Protein 4BIG (pdb70)

Organism: Staphylococcus aureus (strain NCTC 8325 / PS 47) (NCBI:txid93061)

Solvent-accessible surface area: 12162 Å² total

Foldseek 3Di:
DCVCVVPQQFQPQQCLCVLVDQADDDPVADPLFSFWKKKKKKWFFDPPAWIKMWIIKIQGSNVSWIKDWTWIATGQDPDDDPVSPGIDTFIWIDRSATHGPDDDDDPVVVVCRRPDDGLNNQDHDPDWDDDVWIKDKAFDACPHRSNVVCVVVDPHPARAGFMWMDTPCFKIKTWRDDDDSGTDMMIIGIDTDHD

Nearest PDB structures (foldseek):
  4big-assembly1_A  TM=1.005E+00  e=2.990E-37  Staphylococcus aureus subsp. aureus NCTC 8325
  4egd-assembly2_B  TM=9.026E-01  e=2.348E-22  Staphylococcus aureus subsp. aureus NCTC 8325
  4egd-assembly1_A  TM=9.079E-01  e=6.022E-22  Staphylococcus aureus subsp. aureus NCTC 8325
  4bih-assembly1_A  TM=9.312E-01  e=6.894E-21  Staphylococcus aureus subsp. aureus NCTC 8325
  4eg9-assembly1_A  TM=8.953E-01  e=6.523E-21  Staphylococcus aureus subsp. aureus NCTC 8325

Radius of gyration: 17.57 Å; Cα contacts (8 Å, |Δi|>4): 394; chains: 1; bounding box: 32×46×43 Å

Structure (mmCIF, N/CA/C/O backbone):
data_4BIG
#
_entry.id   4BIG
#
_cell.length_a   69.150
_cell.length_b   73.420
_cell.length_c   46.670
_cell.angle_alpha   90.00
_cell.angle_beta   90.00
_cell.angle_gamma   90.00
#
_symmetry.space_group_name_H-M   'P 21 21 2'
#
loop_
_entity.id
_entity.type
_entity.pdbx_description
1 polymer 'UNCHARACTERIZED LIPOPROTEIN SAOUHSC_00053'
2 water water
#
loop_
_atom_site.group_PDB
_atom_site.id
_atom_site.type_symbol
_atom_site.label_atom_id
_atom_site.label_alt_id
_atom_site.label_comp_id
_atom_site.label_asym_id
_atom_site.label_entity_id
_atom_site.label_seq_id
_atom_site.pdbx_PDB_ins_code
_atom_site.Cartn_x
_atom_site.Cartn_y
_atom_site.Cartn_z
_atom_site.occupancy
_atom_site.B_iso_or_equiv
_atom_site.auth_seq_id
_atom_site.auth_comp_id
_atom_site.auth_asym_id
_atom_site.auth_atom_id
_atom_site.pdbx_PDB_model_num
ATOM 1 N N . LYS A 1 25 ? 8.796 12.003 19.818 1.00 60.75 34 LYS A N 1
ATOM 2 C CA . LYS A 1 25 ? 10.205 12.275 19.531 1.00 55.36 34 LYS A CA 1
ATOM 3 C C . LYS A 1 25 ? 10.698 11.435 18.376 1.00 68.32 34 LYS A C 1
ATOM 4 O O . LYS A 1 25 ? 10.790 11.915 17.251 1.00 71.31 34 LYS A O 1
ATOM 10 N N . LYS A 1 26 ? 11.001 10.165 18.643 1.00 72.84 35 LYS A N 1
ATOM 11 C CA . LYS A 1 26 ? 11.580 9.301 17.609 1.00 68.79 35 LYS A CA 1
ATOM 12 C C . LYS A 1 26 ? 10.626 9.062 16.430 1.00 60.50 35 LYS A C 1
ATOM 13 O O . LYS A 1 26 ? 10.960 8.369 15.464 1.00 60.55 35 LYS A O 1
ATOM 19 N N . SER A 1 27 ? 9.442 9.660 16.511 1.00 55.79 36 SER A N 1
ATOM 20 C CA . SER A 1 27 ? 8.593 9.844 15.342 1.00 57.25 36 SER A CA 1
ATOM 21 C C . SER A 1 27 ? 9.231 10.878 14.390 1.00 64.93 36 SER A C 1
ATOM 22 O O . SER A 1 27 ? 8.925 10.923 13.190 1.00 63.69 36 SER A O 1
ATOM 25 N N . PHE A 1 28 ? 10.120 11.706 14.938 1.00 64.11 37 PHE A N 1
ATOM 26 C CA . PHE A 1 28 ? 10.893 12.658 14.141 1.00 55.72 37 PHE A CA 1
ATOM 27 C C . PHE A 1 28 ? 12.186 12.045 13.613 1.00 59.70 37 PHE A C 1
ATOM 28 O O . PHE A 1 28 ? 12.639 12.382 12.518 1.00 58.79 37 PHE A O 1
ATOM 36 N N . GLU A 1 29 ? 12.775 11.150 14.402 1.00 64.91 38 GLU A N 1
ATOM 37 C CA . GLU A 1 29 ? 14.044 10.514 14.056 1.00 71.06 38 GLU A CA 1
ATOM 38 C C . GLU A 1 29 ? 13.969 9.756 12.722 1.00 70.39 38 GLU A C 1
ATOM 39 O O . GLU A 1 29 ? 14.972 9.616 12.026 1.00 67.54 38 GLU A O 1
ATOM 45 N N . LYS A 1 30 ? 12.778 9.286 12.359 1.00 71.61 39 LYS A N 1
ATOM 46 C CA . LYS A 1 30 ? 12.592 8.554 11.103 1.00 74.59 39 LYS A CA 1
ATOM 47 C C . LYS A 1 30 ? 12.936 9.420 9.888 1.00 75.49 39 LYS A C 1
ATOM 48 O O . LYS A 1 30 ? 13.258 8.906 8.816 1.00 78.28 39 LYS A O 1
ATOM 54 N N . THR A 1 31 ? 12.887 10.736 10.083 1.00 74.51 40 THR A N 1
ATOM 55 C CA . THR A 1 31 ? 13.180 11.715 9.043 1.00 68.51 40 THR A CA 1
ATOM 56 C C . THR A 1 31 ? 14.524 12.396 9.284 1.00 62.21 40 THR A C 1
ATOM 57 O O . THR A 1 31 ? 15.384 12.450 8.398 1.00 64.04 40 THR A O 1
ATOM 61 N N . LEU A 1 32 ? 14.684 12.915 10.497 1.00 51.71 41 LEU A N 1
ATOM 62 C CA . LEU A 1 32 ? 15.851 13.704 10.883 1.00 47.32 41 LEU A CA 1
ATOM 63 C C . LEU A 1 32 ? 17.154 12.900 10.894 1.00 48.73 41 LEU A C 1
ATOM 64 O O . LEU A 1 32 ? 18.241 13.475 10.839 1.00 49.38 41 LEU A O 1
ATOM 69 N N . SER A 1 33 ? 17.050 11.574 10.964 1.00 52.25 42 SER A N 1
ATOM 70 C CA . SER A 1 33 ? 18.238 10.718 10.940 1.00 55.97 42 SER A CA 1
ATOM 71 C C . SER A 1 33 ? 18.904 10.761 9.565 1.00 52.39 42 SER A C 1
ATOM 72 O O . SER A 1 33 ? 20.107 10.519 9.439 1.00 52.95 42 SER A O 1
ATOM 83 N N . TYR A 1 35 ? 19.358 13.479 7.852 1.00 47.66 44 TYR A N 1
ATOM 84 C CA . TYR A 1 35 ? 20.130 14.709 7.672 1.00 43.99 44 TYR A CA 1
ATOM 85 C C . TYR A 1 35 ? 21.595 14.475 8.069 1.00 47.21 44 TYR A C 1
ATOM 86 O O . TYR A 1 35 ? 21.865 13.781 9.049 1.00 51.99 44 TYR A O 1
ATOM 95 N N . PRO A 1 36 ? 22.544 15.059 7.318 1.00 44.97 45 PRO A N 1
ATOM 96 C CA . PRO A 1 36 ? 22.309 15.926 6.147 1.00 41.86 45 PRO A CA 1
ATOM 97 C C . PRO A 1 36 ? 22.133 15.180 4.834 1.00 41.41 45 PRO A C 1
ATOM 98 O O . PRO A 1 36 ? 22.769 14.151 4.615 1.00 43.69 45 PRO A O 1
ATOM 102 N N . ILE A 1 37 ? 21.276 15.711 3.968 1.00 39.65 46 ILE A N 1
ATOM 103 C CA . ILE A 1 37 ? 21.143 15.221 2.604 1.00 35.42 46 ILE A CA 1
ATOM 104 C C . ILE A 1 37 ? 21.751 16.265 1.673 1.00 39.28 46 ILE A C 1
ATOM 105 O O . ILE A 1 37 ? 21.030 17.126 1.151 1.00 40.93 46 ILE A O 1
ATOM 110 N N . LYS A 1 38 ? 23.071 16.194 1.468 1.00 37.61 47 LYS A N 1
ATOM 111 C CA . LYS A 1 38 ? 23.782 17.246 0.732 1.00 40.50 47 LYS A CA 1
ATOM 112 C C . LYS A 1 38 ? 23.275 17.373 -0.694 1.00 37.41 47 LYS A C 1
ATOM 113 O O . LYS A 1 38 ? 23.143 18.479 -1.236 1.00 34.40 47 LYS A O 1
ATOM 119 N N . ASN A 1 39 ? 22.997 16.233 -1.307 1.00 38.58 48 ASN A N 1
ATOM 120 C CA . ASN A 1 39 ? 22.443 16.226 -2.645 1.00 39.05 48 ASN A CA 1
ATOM 121 C C . ASN A 1 39 ? 20.957 15.901 -2.545 1.00 38.01 48 ASN A C 1
ATOM 122 O O . ASN A 1 39 ? 20.585 14.737 -2.326 1.00 37.82 48 ASN A O 1
ATOM 127 N N . LEU A 1 40 ? 20.112 16.927 -2.686 1.00 34.18 49 LEU A N 1
ATOM 128 C CA . LEU A 1 40 ? 18.671 16.757 -2.492 1.00 35.11 49 LEU A CA 1
ATOM 129 C C . LEU A 1 40 ? 18.097 15.776 -3.514 1.00 40.39 49 LEU A C 1
ATOM 130 O O . LEU A 1 40 ? 17.105 15.092 -3.238 1.00 41.66 49 LEU A O 1
ATOM 135 N N . GLU A 1 41 ? 18.755 15.674 -4.672 1.00 37.40 50 GLU A N 1
ATOM 136 C CA . GLU A 1 41 ? 18.384 14.680 -5.696 1.00 38.39 50 GLU A CA 1
ATOM 137 C C . GLU A 1 41 ? 18.328 13.237 -5.194 1.00 37.96 50 GLU A C 1
ATOM 138 O O . GLU A 1 41 ? 17.657 12.402 -5.795 1.00 42.54 50 GLU A O 1
ATOM 144 N N . ASP A 1 42 ? 18.995 12.948 -4.078 1.00 38.45 51 ASP A N 1
ATOM 145 C CA . ASP A 1 42 ? 18.840 11.643 -3.439 1.00 40.63 51 ASP A CA 1
ATOM 146 C C . ASP A 1 42 ? 17.387 11.378 -3.019 1.00 44.37 51 ASP A C 1
ATOM 147 O O . ASP A 1 42 ? 17.005 10.236 -2.781 1.00 45.48 51 ASP A O 1
ATOM 152 N N . LEU A 1 43 ? 16.573 12.427 -2.917 1.00 42.74 52 LEU A N 1
ATOM 153 C CA . LEU A 1 43 ? 15.185 12.240 -2.483 1.00 41.64 52 LEU A CA 1
ATOM 154 C C . LEU A 1 43 ? 14.338 11.590 -3.570 1.00 38.04 52 LEU A C 1
ATOM 155 O O . LEU A 1 43 ? 13.283 11.030 -3.293 1.00 41.49 52 LEU A O 1
ATOM 160 N N . TYR A 1 44 ? 14.814 11.657 -4.808 1.00 38.13 53 TYR A N 1
ATOM 161 C CA . TYR A 1 44 ? 14.203 10.910 -5.900 1.00 38.13 53 TYR A CA 1
ATOM 162 C C . TYR A 1 44 ? 14.098 9.435 -5.544 1.00 40.65 53 TYR A C 1
ATOM 163 O O . TYR A 1 44 ? 13.121 8.773 -5.885 1.00 45.04 53 TYR A O 1
ATOM 172 N N . ASP A 1 45 ? 15.106 8.928 -4.846 1.00 43.96 54 ASP A N 1
ATOM 173 C CA . ASP A 1 45 ? 15.190 7.502 -4.570 1.00 50.02 54 ASP A CA 1
ATOM 174 C C . ASP A 1 45 ? 14.889 7.173 -3.116 1.00 50.84 54 ASP A C 1
ATOM 175 O O . ASP A 1 45 ? 14.996 6.018 -2.689 1.00 55.64 54 ASP A O 1
ATOM 180 N N . LYS A 1 46 ? 14.495 8.185 -2.354 1.00 48.27 55 LYS A N 1
ATOM 181 C CA . LYS A 1 46 ? 14.100 7.958 -0.964 1.00 51.17 55 LYS A CA 1
ATOM 182 C C . LYS A 1 46 ? 12.594 7.758 -0.868 1.00 53.79 55 LYS A C 1
ATOM 183 O O . LYS A 1 46 ? 11.791 8.616 -1.284 1.00 46.85 55 LYS A O 1
ATOM 189 N N . GLU A 1 47 ? 12.216 6.609 -0.330 1.00 60.33 56 GLU A N 1
ATOM 190 C CA . GLU A 1 47 ? 10.819 6.294 -0.133 1.00 61.98 56 GLU A CA 1
ATOM 191 C C . GLU A 1 47 ? 10.343 6.910 1.171 1.00 57.64 56 GLU A C 1
ATOM 192 O O . GLU A 1 47 ? 11.066 6.898 2.171 1.00 61.64 56 GLU A O 1
ATOM 198 N N . GLY A 1 48 ? 9.125 7.443 1.157 1.00 52.54 57 GLY A N 1
ATOM 199 C CA . GLY A 1 48 ? 8.498 7.958 2.364 1.00 57.30 57 GLY A CA 1
ATOM 200 C C . GLY A 1 48 ? 7.211 7.208 2.668 1.00 63.34 57 GLY A C 1
ATOM 201 O O . GLY A 1 48 ? 6.849 6.272 1.945 1.00 65.68 57 GLY A O 1
ATOM 202 N N . TYR A 1 49 ? 6.522 7.619 3.731 1.00 65.21 58 TYR A N 1
ATOM 203 C CA . TYR A 1 49 ? 5.262 6.996 4.129 1.00 66.04 58 TYR A CA 1
ATOM 204 C C . TYR A 1 49 ? 4.178 7.261 3.094 1.00 60.83 58 TYR A C 1
ATOM 205 O O . TYR A 1 49 ? 3.807 8.409 2.840 1.00 59.35 58 TYR A O 1
ATOM 214 N N . ARG A 1 50 ? 3.685 6.189 2.490 1.00 62.75 59 ARG A N 1
ATOM 215 C CA . ARG A 1 50 ? 2.585 6.274 1.541 1.00 68.56 59 ARG A CA 1
ATOM 216 C C . ARG A 1 50 ? 1.344 5.646 2.170 1.00 79.80 59 ARG A C 1
ATOM 217 O O . ARG A 1 50 ? 1.434 4.640 2.885 1.00 80.42 59 ARG A O 1
ATOM 225 N N . ASP A 1 51 ? 0.192 6.259 1.918 1.00 85.98 60 ASP A N 1
ATOM 226 C CA . ASP A 1 51 ? -1.076 5.805 2.479 1.00 90.29 60 ASP A CA 1
ATOM 227 C C . ASP A 1 51 ? -2.115 5.713 1.370 1.00 87.30 60 ASP A C 1
ATOM 228 O O . ASP A 1 51 ? -1.818 6.014 0.213 1.00 84.77 60 ASP A O 1
ATOM 233 N N . ASP A 1 52 ? -3.334 5.317 1.721 1.00 88.00 61 ASP A N 1
ATOM 234 C CA . ASP A 1 52 ? -4.361 5.024 0.721 1.00 89.00 61 ASP A CA 1
ATOM 235 C C . ASP A 1 52 ? -4.820 6.252 -0.071 1.00 87.00 61 ASP A C 1
ATOM 236 O O . ASP A 1 52 ? -5.524 6.122 -1.075 1.00 88.61 61 ASP A O 1
ATOM 241 N N . GLN A 1 53 ? -4.412 7.437 0.380 1.00 84.27 62 GLN A N 1
ATOM 242 C CA . GLN A 1 53 ? -4.603 8.662 -0.399 1.00 83.41 62 GLN A CA 1
ATOM 243 C C . GLN A 1 53 ? -3.591 8.749 -1.550 1.00 74.00 62 GLN A C 1
ATOM 244 O O . GLN A 1 53 ? -3.830 9.442 -2.544 1.00 72.62 62 GLN A O 1
ATOM 250 N N . PHE A 1 54 ? -2.469 8.041 -1.419 1.00 65.97 63 PHE A N 1
ATOM 251 C CA . PHE A 1 54 ? -1.550 7.882 -2.545 1.00 58.21 63 PHE A CA 1
ATOM 252 C C . PHE A 1 54 ? -2.101 6.817 -3.485 1.00 58.14 63 PHE A C 1
ATOM 253 O O . PH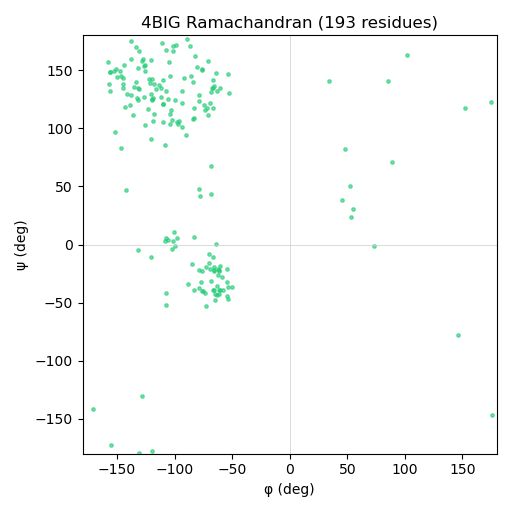E A 1 54 ? -2.435 5.711 -3.050 1.00 59.15 63 PHE A O 1
ATOM 261 N N . ASP A 1 55 ? -2.188 7.157 -4.768 1.00 54.28 64 ASP A N 1
ATOM 262 C CA . ASP A 1 55 ? -2.453 6.185 -5.821 1.00 57.18 64 ASP A CA 1
ATOM 263 C C . ASP A 1 55 ? -1.296 5.179 -5.909 1.00 57.26 64 ASP A C 1
ATOM 264 O O . ASP A 1 55 ? -0.136 5.536 -5.662 1.00 53.34 64 ASP A O 1
ATOM 269 N N . LYS A 1 56 ? -1.611 3.935 -6.273 1.00 53.50 65 LYS A N 1
ATOM 270 C CA . LYS A 1 56 ? -0.610 2.874 -6.321 1.00 51.09 65 LYS A CA 1
ATOM 271 C C . LYS A 1 56 ? 0.525 3.131 -7.320 1.00 48.21 65 LYS A C 1
ATOM 272 O O . LYS A 1 56 ? 1.620 2.582 -7.178 1.00 45.75 65 LYS A O 1
ATOM 278 N N . ASN A 1 57 ? 0.275 3.976 -8.315 1.00 43.70 66 ASN A N 1
ATOM 279 C CA . ASN A 1 57 ? 1.328 4.337 -9.261 1.00 43.21 66 ASN A CA 1
ATOM 280 C C . ASN A 1 57 ? 2.036 5.663 -8.966 1.00 45.71 66 ASN A C 1
ATOM 281 O O . ASN A 1 57 ? 2.879 6.101 -9.747 1.00 51.34 66 ASN A O 1
ATOM 286 N N . ASP A 1 58 ? 1.709 6.293 -7.842 1.00 43.49 67 ASP A N 1
ATOM 287 C CA . ASP A 1 58 ? 2.354 7.552 -7.481 1.00 42.19 67 ASP A CA 1
ATOM 288 C C . ASP A 1 58 ? 3.390 7.321 -6.384 1.00 43.22 67 ASP A C 1
ATOM 289 O O . ASP A 1 58 ? 3.039 6.981 -5.239 1.00 45.49 67 ASP A O 1
ATOM 294 N N . LYS A 1 59 ? 4.667 7.493 -6.739 1.00 37.32 68 LYS A N 1
ATOM 295 C CA . LYS A 1 59 ? 5.770 7.334 -5.776 1.00 39.32 68 LYS A CA 1
ATOM 296 C C . LYS A 1 59 ? 5.814 8.457 -4.733 1.00 37.99 68 LYS A C 1
ATOM 297 O O . LYS A 1 59 ? 6.489 8.344 -3.700 1.00 41.57 68 LYS A O 1
ATOM 303 N N . GLY A 1 60 ? 5.100 9.543 -5.018 1.00 37.61 69 GLY A N 1
ATOM 304 C CA . GLY A 1 60 ? 5.038 10.682 -4.117 1.00 42.09 69 GLY A CA 1
ATOM 305 C C . GLY A 1 60 ? 5.913 11.850 -4.543 1.00 38.56 69 GLY A C 1
ATOM 306 O O . GLY A 1 60 ? 6.823 11.698 -5.365 1.00 34.96 69 GLY A O 1
ATOM 307 N N . THR A 1 61 ? 5.626 13.016 -3.969 1.00 38.35 70 THR A N 1
ATOM 308 C CA . THR A 1 61 ? 6.431 14.218 -4.135 1.00 38.32 70 THR A CA 1
ATOM 309 C C . THR A 1 61 ? 6.966 14.677 -2.770 1.00 38.54 70 THR A C 1
ATOM 310 O O . THR A 1 61 ? 6.177 14.887 -1.843 1.00 37.71 70 THR A O 1
ATOM 314 N N . TRP A 1 62 ? 8.287 14.824 -2.628 1.00 35.69 71 TRP A N 1
ATOM 315 C CA . TRP A 1 62 ? 8.827 15.449 -1.418 1.00 36.05 71 TRP A CA 1
ATOM 316 C C . TRP A 1 62 ? 8.679 16.968 -1.541 1.00 37.32 71 TRP A C 1
ATOM 317 O O . TRP A 1 62 ? 9.151 17.582 -2.531 1.00 30.80 71 TRP A O 1
ATOM 328 N N . ILE A 1 63 ? 8.002 17.551 -0.549 1.00 31.93 72 ILE A N 1
ATOM 329 C CA . ILE A 1 63 ? 7.830 18.998 -0.426 1.00 32.12 72 ILE A CA 1
ATOM 330 C C . ILE A 1 63 ? 8.809 19.420 0.659 1.00 33.63 72 ILE A C 1
ATOM 331 O O . ILE A 1 63 ? 8.682 19.018 1.828 1.00 36.77 72 ILE A O 1
ATOM 336 N N . VAL A 1 64 ? 9.789 20.224 0.273 1.00 28.93 73 VAL A N 1
ATOM 337 C CA . VAL A 1 64 ? 10.822 20.670 1.203 1.00 26.78 73 VAL A CA 1
ATOM 338 C C . VAL A 1 64 ? 10.771 22.186 1.267 1.00 27.58 73 VAL A C 1
ATOM 339 O O . VAL A 1 64 ? 10.736 22.859 0.236 1.00 28.45 73 VAL A O 1
ATOM 343 N N . ASN A 1 65 ? 10.715 22.716 2.484 1.00 28.15 74 ASN A N 1
ATOM 344 C CA . ASN A 1 65 ? 10.572 24.153 2.684 1.00 30.47 74 ASN A CA 1
ATOM 345 C C . ASN A 1 65 ? 11.461 24.627 3.826 1.00 31.50 74 ASN A C 1
ATOM 346 O O . ASN A 1 65 ? 11.307 24.155 4.938 1.00 31.38 74 ASN A O 1
ATOM 351 N N . SER A 1 66 ? 12.390 25.549 3.550 1.00 26.04 75 SER A N 1
ATOM 352 C CA . SER A 1 66 ? 13.170 26.184 4.621 1.00 28.15 75 SER A CA 1
ATOM 353 C C . SER A 1 66 ? 12.976 27.703 4.563 1.00 28.59 75 SER A C 1
ATOM 354 O O . SER A 1 66 ? 12.878 28.292 3.478 1.00 27.41 75 SER A O 1
ATOM 357 N N . GLN A 1 67 ? 12.912 28.336 5.729 1.00 29.15 76 GLN A N 1
ATOM 358 C CA . GLN A 1 67 ? 12.507 29.733 5.792 1.00 26.76 76 GLN A CA 1
ATOM 359 C C . GLN A 1 67 ? 13.044 30.437 7.029 1.00 31.53 76 GLN A C 1
ATOM 360 O O . GLN A 1 67 ? 12.876 29.962 8.171 1.00 27.47 76 GLN A O 1
ATOM 374 N N . ALA A 1 69 ? 12.819 34.006 9.156 1.00 31.89 78 ALA A N 1
ATOM 375 C CA . ALA A 1 69 ? 11.976 35.168 9.410 1.00 32.65 78 ALA A CA 1
ATOM 376 C C . ALA A 1 69 ? 12.650 36.004 10.482 1.00 34.43 78 ALA A C 1
ATOM 377 O O . ALA A 1 69 ? 12.896 35.515 11.593 1.00 34.89 78 ALA A O 1
ATOM 379 N N . ILE A 1 70 ? 12.932 37.265 10.164 1.00 33.64 79 ILE A N 1
ATOM 380 C CA . ILE A 1 70 ? 13.697 38.125 11.062 1.00 34.74 79 ILE A CA 1
ATOM 381 C C . ILE A 1 70 ? 13.028 39.483 11.246 1.00 40.24 79 ILE A C 1
ATOM 382 O O . ILE A 1 70 ? 12.761 40.197 10.269 1.00 44.95 79 ILE A O 1
ATOM 387 N N . GLN A 1 71 ? 12.762 39.846 12.493 1.00 42.18 80 GLN A N 1
ATOM 388 C CA . GLN A 1 71 ? 12.168 41.144 12.771 1.00 50.83 80 GLN A CA 1
ATOM 389 C C . GLN A 1 71 ? 13.082 42.005 13.634 1.00 55.44 80 GLN A C 1
ATOM 390 O O . GLN A 1 71 ? 13.244 41.750 14.834 1.00 58.15 80 GLN A O 1
ATOM 396 N N . ASN A 1 72 ? 13.692 43.015 13.013 1.00 53.94 81 ASN A N 1
ATOM 397 C CA . ASN A 1 72 ? 14.522 43.971 13.745 1.00 57.42 81 ASN A CA 1
ATOM 398 C C . ASN A 1 72 ? 13.618 44.953 14.500 1.00 58.65 81 ASN A C 1
ATOM 399 O O . ASN A 1 72 ? 12.491 45.204 14.066 1.00 58.39 81 ASN A O 1
ATOM 404 N N . LYS A 1 73 ? 14.082 45.476 15.636 1.00 61.72 82 LYS A N 1
ATOM 405 C CA . LYS A 1 73 ? 13.236 46.334 16.480 1.00 63.08 82 LYS A CA 1
ATOM 406 C C . LYS A 1 73 ? 12.629 47.488 15.694 1.00 62.70 82 LYS A C 1
ATOM 407 O O . LYS A 1 73 ? 13.326 48.175 14.943 1.00 63.26 82 LYS A O 1
ATOM 413 N N . GLY A 1 74 ? 11.319 47.670 15.831 1.00 64.13 83 GLY A N 1
ATOM 414 C CA . GLY A 1 74 ? 10.628 48.745 15.135 1.00 65.13 83 GLY A CA 1
ATOM 415 C C . GLY A 1 74 ? 10.460 48.527 13.637 1.00 68.14 83 GLY A C 1
ATOM 416 O O . GLY A 1 74 ? 9.877 49.371 12.947 1.00 72.37 83 GLY A O 1
ATOM 417 N N . GLU A 1 75 ? 10.971 47.404 13.132 1.00 63.07 84 GLU A N 1
ATOM 418 C CA . GLU A 1 75 ? 10.868 47.081 11.713 1.00 61.77 84 GLU A CA 1
ATOM 419 C C . GLU A 1 75 ? 9.865 45.952 11.464 1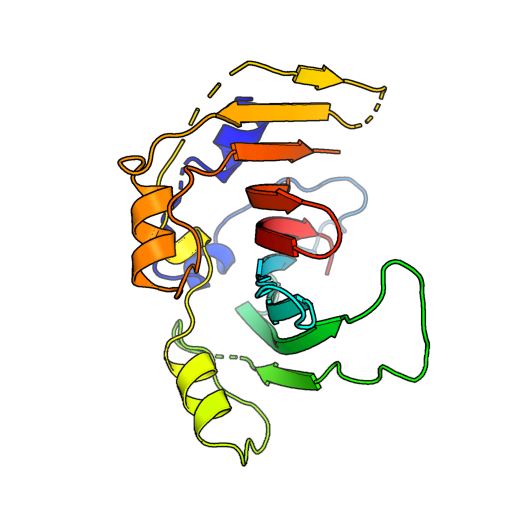.00 56.33 84 GLU A C 1
ATOM 420 O O . GLU A 1 75 ? 9.437 45.269 12.400 1.00 58.96 84 GLU A O 1
ATOM 426 N N . ALA A 1 76 ? 9.507 45.757 10.197 1.00 49.29 85 ALA A N 1
ATOM 427 C CA . ALA A 1 76 ? 8.641 44.654 9.794 1.00 46.16 85 ALA A CA 1
ATOM 428 C C . ALA A 1 76 ? 9.342 43.292 9.894 1.00 44.59 85 ALA A C 1
ATOM 429 O O . ALA A 1 76 ? 10.579 43.202 9.871 1.00 41.56 85 ALA A O 1
ATOM 431 N N . LEU A 1 77 ? 8.537 42.236 9.994 1.00 43.70 86 LEU A N 1
ATOM 432 C CA . LEU A 1 77 ? 9.038 40.871 9.942 1.00 36.03 86 LEU A CA 1
ATOM 433 C C . LEU A 1 77 ? 9.467 40.550 8.518 1.00 40.71 86 LEU A C 1
ATOM 434 O O . LEU A 1 77 ? 8.641 40.562 7.594 1.00 42.68 86 LEU A O 1
ATOM 439 N N . LYS A 1 78 ? 10.754 40.259 8.332 1.00 41.28 87 LYS A N 1
ATOM 440 C CA . LYS A 1 78 ? 11.264 39.959 6.990 1.00 39.65 87 LYS A CA 1
ATOM 441 C C . LYS A 1 78 ? 11.540 38.477 6.813 1.00 40.65 87 LYS A C 1
ATOM 442 O O . LYS A 1 78 ? 12.289 37.864 7.576 1.00 43.42 87 LYS A O 1
ATOM 448 N N . ILE A 1 79 ? 10.932 37.928 5.772 1.00 36.26 88 ILE A N 1
ATOM 449 C CA . ILE A 1 79 ? 10.928 36.507 5.509 1.00 36.93 88 ILE A CA 1
ATOM 450 C C . ILE A 1 79 ? 11.616 36.203 4.166 1.00 38.63 88 ILE A C 1
ATOM 451 O O . ILE A 1 79 ? 11.445 36.928 3.177 1.00 35.30 88 ILE A O 1
ATOM 456 N N . LYS A 1 80 ? 12.422 35.147 4.168 1.00 35.87 89 LYS A N 1
ATOM 457 C CA . LYS A 1 80 ? 13.127 34.663 2.990 1.00 32.49 89 LYS A CA 1
ATOM 458 C C . LYS A 1 80 ? 13.169 33.157 3.103 1.00 32.91 89 LYS A C 1
ATOM 459 O O . LYS A 1 80 ? 13.442 32.616 4.169 1.00 30.79 89 LYS A O 1
ATOM 465 N N . GLY A 1 81 ? 12.874 32.469 2.014 1.00 28.61 90 GLY A N 1
ATOM 466 C CA . GLY A 1 81 ? 12.861 31.027 2.046 1.00 24.11 90 GLY A CA 1
ATOM 467 C C . GLY A 1 81 ? 12.727 30.468 0.650 1.00 26.05 90 GLY A C 1
ATOM 468 O O . GLY A 1 81 ? 12.684 31.214 -0.338 1.00 28.78 90 GLY A O 1
ATOM 477 N N . LEU A 1 83 ? 10.632 27.069 -1.430 1.00 25.38 92 LEU A N 1
ATOM 478 C CA . LEU A 1 83 ? 9.787 25.882 -1.403 1.00 21.39 92 LEU A CA 1
ATOM 479 C C . LEU A 1 83 ? 10.117 25.068 -2.639 1.00 25.17 92 LEU A C 1
ATOM 480 O O . LEU A 1 83 ? 10.197 25.620 -3.741 1.00 32.09 92 LEU A O 1
ATOM 485 N N . LEU A 1 84 ? 10.341 23.765 -2.464 1.00 28.74 93 LEU A N 1
ATOM 486 C CA . LEU A 1 84 ? 10.678 22.893 -3.592 1.00 27.25 93 LEU A CA 1
ATOM 487 C C . LEU A 1 84 ? 9.817 21.632 -3.577 1.00 30.62 93 LEU A C 1
ATOM 488 O O . LEU A 1 84 ? 9.635 21.001 -2.523 1.00 31.34 93 LEU A O 1
ATOM 493 N N . LYS A 1 85 ? 9.297 21.268 -4.747 1.00 30.04 94 LYS A N 1
ATOM 494 C CA . LYS A 1 85 ? 8.498 20.042 -4.890 1.00 30.55 94 LYS A CA 1
ATOM 495 C C . LYS A 1 85 ? 9.254 19.004 -5.693 1.00 31.70 94 LYS A C 1
ATOM 496 O O . LYS A 1 85 ? 9.387 19.118 -6.922 1.00 37.19 94 LYS A O 1
ATOM 502 N N . ILE A 1 86 ? 9.766 17.997 -4.991 1.00 30.27 95 ILE A N 1
ATOM 503 C CA . ILE A 1 86 ? 10.599 16.973 -5.621 1.00 30.62 95 ILE A CA 1
ATOM 504 C C . ILE A 1 86 ? 9.723 15.787 -6.027 1.00 38.28 95 ILE A C 1
ATOM 505 O O . ILE A 1 86 ? 9.326 14.964 -5.191 1.00 34.73 95 ILE A O 1
ATOM 510 N N . ASP A 1 87 ? 9.403 15.736 -7.320 1.00 36.95 96 ASP A N 1
ATOM 511 C CA . ASP A 1 87 ? 8.469 14.751 -7.852 1.00 37.05 96 ASP A CA 1
ATOM 512 C C . ASP A 1 87 ? 9.207 13.448 -8.127 1.00 36.47 96 ASP A C 1
ATOM 513 O O . ASP A 1 87 ? 9.976 13.377 -9.090 1.00 30.88 96 ASP A O 1
ATOM 518 N N . ARG A 1 88 ? 8.963 12.413 -7.317 1.00 35.34 97 ARG A N 1
ATOM 519 C CA . ARG A 1 88 ? 9.644 11.118 -7.513 1.00 31.21 97 ARG A CA 1
ATOM 520 C C . ARG A 1 88 ? 9.275 10.413 -8.812 1.00 38.75 97 ARG A C 1
ATOM 521 O O . ARG A 1 88 ? 10.031 9.566 -9.299 1.00 42.23 97 ARG A O 1
ATOM 529 N N . ASN A 1 89 ? 8.119 10.753 -9.376 1.00 38.88 98 ASN A N 1
ATOM 530 C CA . ASN A 1 89 ? 7.656 10.071 -10.589 1.00 44.69 98 ASN A CA 1
ATOM 531 C C . ASN A 1 89 ? 8.395 10.544 -11.832 1.00 45.76 98 ASN A C 1
ATOM 532 O O . ASN A 1 89 ? 8.742 9.739 -12.684 1.00 43.21 98 ASN A O 1
ATOM 537 N N . THR A 1 90 ? 8.642 11.853 -11.912 1.00 45.54 99 THR A N 1
ATOM 538 C CA . THR A 1 90 ? 9.283 12.475 -13.077 1.00 42.76 99 THR A CA 1
ATOM 539 C C . THR A 1 90 ? 10.769 12.745 -12.891 1.00 40.66 99 THR A C 1
ATOM 540 O O . THR A 1 90 ? 11.413 13.259 -13.800 1.00 43.62 99 THR A O 1
ATOM 544 N N . ARG A 1 91 ? 11.305 12.419 -11.717 1.00 42.45 100 ARG A N 1
ATOM 545 C CA . ARG A 1 91 ? 12.691 12.768 -11.371 1.00 42.85 100 ARG A CA 1
ATOM 546 C C . ARG A 1 91 ? 13.033 14.230 -11.734 1.00 42.90 100 ARG A C 1
ATOM 547 O O . ARG A 1 91 ? 14.139 14.530 -12.209 1.00 43.49 100 ARG A O 1
ATOM 555 N N . SER A 1 92 ? 12.058 15.121 -11.519 1.00 38.60 101 SER A N 1
ATOM 556 C CA . SER A 1 92 ? 12.260 16.562 -11.656 1.00 40.47 101 SER A CA 1
ATOM 557 C C . SER A 1 92 ? 11.766 17.290 -10.393 1.00 41.25 101 SER A C 1
ATOM 558 O O . SER A 1 92 ? 10.936 16.751 -9.637 1.00 37.38 101 SER A O 1
ATOM 561 N N . ALA A 1 93 ? 12.278 18.503 -10.166 1.00 36.52 102 ALA A N 1
ATOM 562 C CA . ALA A 1 93 ? 11.865 19.313 -9.015 1.00 32.56 102 ALA A CA 1
ATOM 563 C C . ALA A 1 93 ? 11.668 20.784 -9.375 1.00 33.40 102 ALA A C 1
ATOM 564 O O . ALA A 1 93 ? 12.559 21.414 -9.965 1.00 29.25 102 ALA A O 1
ATOM 566 N N . LYS A 1 94 ? 10.507 21.323 -9.004 1.00 31.90 103 LYS A N 1
ATOM 567 C CA . LYS A 1 94 ? 10.186 22.723 -9.248 1.00 39.57 103 LYS A CA 1
ATOM 568 C C . LYS A 1 94 ? 9.754 23.329 -7.935 1.00 31.24 103 LYS A C 1
ATOM 569 O O . LYS A 1 94 ? 9.284 22.625 -7.037 1.00 26.21 103 LYS A O 1
ATOM 575 N N . GLY A 1 95 ? 9.835 24.650 -7.865 1.00 29.49 104 GLY A N 1
ATOM 576 C CA . GLY A 1 95 ? 9.254 25.404 -6.767 1.00 31.80 104 GLY A CA 1
ATOM 577 C C . GLY A 1 95 ? 9.629 26.864 -6.944 1.00 34.79 104 GLY A C 1
ATOM 578 O O . GLY A 1 95 ? 9.764 27.346 -8.084 1.00 36.70 104 GLY A O 1
ATOM 579 N N . PHE A 1 96 ? 9.819 27.574 -5.834 1.00 32.29 105 PHE A N 1
ATOM 580 C CA . PHE A 1 96 ? 10.150 28.991 -5.920 1.00 24.82 105 PHE A CA 1
ATOM 581 C C . PHE A 1 96 ? 10.887 29.527 -4.703 1.00 30.11 105 PHE A C 1
ATOM 582 O O . PHE A 1 96 ? 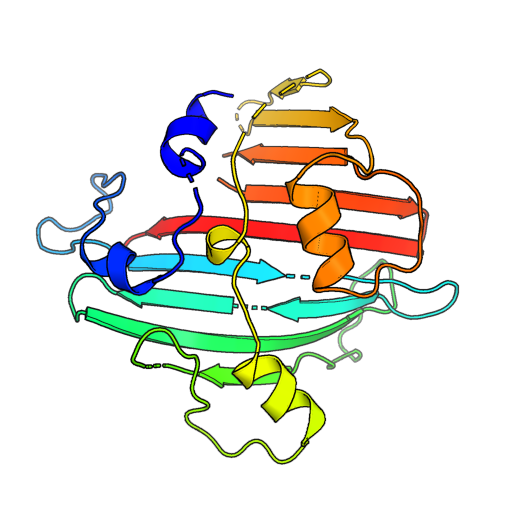10.672 29.084 -3.551 1.00 30.29 105 PHE A O 1
ATOM 590 N N . TYR A 1 97 ? 11.748 30.505 -4.961 1.00 22.57 106 TYR A N 1
ATOM 591 C CA . TYR A 1 97 ? 12.290 31.307 -3.883 1.00 28.88 106 TYR A CA 1
ATOM 592 C C . TYR A 1 97 ? 11.221 32.346 -3.534 1.00 35.02 106 TYR A C 1
ATOM 593 O O . TYR A 1 97 ? 10.410 32.713 -4.397 1.00 36.07 106 TYR A O 1
ATOM 602 N N . TYR A 1 98 ? 11.210 32.823 -2.290 1.00 30.32 107 TYR A N 1
ATOM 603 C CA . TYR A 1 98 ? 10.228 33.828 -1.906 1.00 29.43 107 TYR A CA 1
ATOM 604 C C . TYR A 1 98 ? 10.724 34.764 -0.808 1.00 33.09 107 TYR A C 1
ATOM 605 O O . TYR A 1 98 ? 11.491 34.353 0.064 1.00 31.94 107 TYR A O 1
ATOM 614 N N . THR A 1 99 ? 10.319 36.032 -0.894 1.00 35.03 108 THR A N 1
ATOM 615 C CA . THR A 1 99 ? 10.576 37.014 0.159 1.00 37.41 108 THR A CA 1
ATOM 616 C C . THR A 1 99 ? 9.248 37.648 0.538 1.00 42.67 108 THR A C 1
ATOM 617 O O . THR A 1 99 ? 8.314 37.696 -0.267 1.00 46.28 108 THR A O 1
ATOM 621 N N . ASN A 1 100 ? 9.156 38.134 1.763 1.00 41.16 109 ASN A N 1
ATOM 622 C CA . ASN A 1 100 ? 7.935 38.773 2.208 1.00 41.57 109 ASN A CA 1
ATOM 623 C C . ASN A 1 100 ? 8.244 39.696 3.369 1.00 44.57 109 ASN A C 1
ATOM 624 O O . ASN A 1 100 ? 9.252 39.517 4.069 1.00 42.86 109 ASN A O 1
ATOM 629 N N . GLU A 1 101 ? 7.376 40.682 3.570 1.00 43.71 110 GLU A N 1
ATOM 630 C CA . GLU A 1 101 ? 7.522 41.595 4.688 1.00 49.98 110 GLU A CA 1
ATOM 631 C C . GLU A 1 101 ? 6.171 41.740 5.377 1.00 53.96 110 GLU A C 1
ATOM 632 O O . GLU A 1 101 ? 5.171 42.041 4.729 1.00 58.84 110 GLU A O 1
ATOM 638 N N . ILE A 1 102 ? 6.154 41.489 6.684 1.00 51.50 111 ILE A N 1
ATOM 639 C CA . ILE A 1 102 ? 4.934 41.521 7.487 1.00 55.01 111 ILE A CA 1
ATOM 640 C C . ILE A 1 102 ? 5.106 42.575 8.571 1.00 57.76 111 ILE A C 1
ATOM 641 O O . ILE A 1 102 ? 6.076 42.536 9.329 1.00 58.89 111 ILE A O 1
ATOM 646 N N . LYS A 1 103 ? 4.174 43.519 8.647 1.00 61.72 112 LYS A N 1
ATOM 647 C CA . LYS A 1 103 ? 4.350 44.675 9.532 1.00 67.67 112 LYS A CA 1
ATOM 648 C C . LYS A 1 103 ? 3.449 44.619 10.758 1.00 74.98 112 LYS A C 1
ATOM 649 O O . LYS A 1 103 ? 3.880 44.932 11.874 1.00 79.50 112 LYS A O 1
ATOM 655 N N . THR A 1 104 ? 2.200 44.213 10.550 1.00 77.11 113 THR A N 1
ATOM 656 C CA . THR A 1 104 ? 1.229 44.180 11.642 1.00 79.61 113 THR A CA 1
ATOM 657 C C . THR A 1 104 ? 0.997 42.790 12.226 1.00 76.92 113 THR A C 1
ATOM 658 O O . THR A 1 104 ? 1.412 41.766 11.660 1.00 72.74 113 THR A O 1
ATOM 662 N N . GLU A 1 105 ? 0.338 42.784 13.378 1.00 76.95 114 GLU A N 1
ATOM 663 C CA . GLU A 1 105 ? -0.044 41.560 14.051 1.00 75.01 114 GLU A CA 1
ATOM 664 C C . GLU A 1 105 ? -1.207 40.920 13.289 1.00 66.77 114 GLU A C 1
ATOM 665 O O . GLU A 1 105 ? -1.228 39.700 13.084 1.00 66.80 114 GLU A O 1
ATOM 671 N N . LYS A 1 106 ? -2.157 41.752 12.855 1.00 62.19 115 LYS A N 1
ATOM 672 C CA . LYS A 1 106 ? -3.374 41.283 12.180 1.00 60.34 115 LYS A CA 1
ATOM 673 C C . LYS A 1 106 ? -3.305 41.453 10.659 1.00 58.16 115 LYS A C 1
ATOM 674 O O . LYS A 1 106 ? -2.382 42.092 10.151 1.00 60.72 115 LYS A O 1
ATOM 680 N N . TYR A 1 107 ? -4.272 40.885 9.933 1.00 53.62 116 TYR A N 1
ATOM 681 C CA . TYR A 1 107 ? -4.212 40.890 8.463 1.00 52.74 116 TYR A CA 1
ATOM 682 C C . TYR A 1 107 ? -4.528 42.231 7.813 1.00 53.75 116 TYR A C 1
ATOM 683 O O . TYR A 1 107 ? -5.628 42.785 7.980 1.00 52.63 116 TYR A O 1
ATOM 692 N N . GLU A 1 108 ? -3.548 42.737 7.068 1.00 55.05 117 GLU A N 1
ATOM 693 C CA . GLU A 1 108 ? -3.705 43.953 6.279 1.00 61.23 117 GLU A CA 1
ATOM 694 C C . GLU A 1 108 ? -3.394 43.622 4.815 1.00 64.09 117 GLU A C 1
ATOM 695 O O . GLU A 1 108 ? -2.265 43.244 4.474 1.00 60.26 117 GLU A O 1
ATOM 701 N N . VAL A 1 109 ? -4.402 43.761 3.956 1.00 66.44 118 VAL A N 1
ATOM 702 C CA . VAL A 1 109 ? -4.289 43.366 2.550 1.00 65.52 118 VAL A CA 1
ATOM 703 C C . VAL A 1 109 ? -3.194 44.135 1.803 1.00 69.62 118 VAL A C 1
ATOM 704 O O . VAL A 1 109 ? -2.456 43.551 1.004 1.00 69.67 118 VAL A O 1
ATOM 708 N N . ALA A 1 110 ? -3.071 45.430 2.098 1.00 76.56 119 ALA A N 1
ATOM 709 C CA . ALA A 1 110 ? -2.215 46.339 1.331 1.00 82.20 119 ALA A CA 1
ATOM 710 C C . ALA A 1 110 ? -0.710 46.100 1.520 1.00 92.30 119 ALA A C 1
ATOM 711 O O . ALA A 1 110 ? 0.110 46.698 0.816 1.00 94.04 119 ALA A O 1
ATOM 713 N N . GLN A 1 111 ? -0.351 45.229 2.463 1.00 98.95 120 GLN A N 1
ATOM 714 C CA . GLN A 1 111 ? 1.040 44.800 2.617 1.00 106.13 120 GLN A CA 1
ATOM 715 C C . GLN A 1 111 ? 1.411 43.737 1.575 1.00 107.61 120 GLN A C 1
ATOM 716 O O . GLN A 1 111 ? 2.002 42.704 1.907 1.00 106.84 120 GLN A O 1
ATOM 722 N N . ASP A 1 112 ? 1.064 44.012 0.317 1.00 108.78 121 ASP A N 1
ATOM 723 C CA . ASP A 1 112 ? 1.314 43.112 -0.809 1.00 105.88 121 ASP A CA 1
ATOM 724 C C . ASP A 1 112 ? 2.810 43.018 -1.097 1.00 97.18 121 ASP A C 1
ATOM 725 O O . ASP A 1 112 ? 3.290 43.473 -2.139 1.00 96.34 121 ASP A O 1
ATOM 730 N N . ASN A 1 113 ? 3.543 42.423 -0.164 1.00 88.51 122 ASN A N 1
ATOM 731 C CA . ASN A 1 113 ? 4.994 42.380 -0.256 1.00 80.20 122 ASN A CA 1
ATOM 732 C C . ASN A 1 113 ? 5.529 41.031 -0.726 1.00 70.82 122 ASN A C 1
ATOM 733 O O . ASN A 1 113 ? 6.737 40.874 -0.930 1.00 71.69 122 ASN A O 1
ATOM 738 N N . GLN A 1 114 ? 4.636 40.063 -0.913 1.00 63.60 123 GLN A N 1
ATOM 739 C CA . GLN A 1 114 ? 5.077 38.717 -1.269 1.00 60.21 123 GLN A CA 1
ATOM 740 C C . GLN A 1 114 ? 5.556 38.607 -2.704 1.00 58.12 123 GLN A C 1
ATOM 741 O O . GLN A 1 114 ? 4.784 38.790 -3.647 1.00 64.75 123 GLN A O 1
ATOM 747 N N . LYS A 1 115 ? 6.841 38.307 -2.859 1.00 50.44 124 LYS A N 1
ATOM 748 C CA . LYS A 1 115 ? 7.414 38.075 -4.173 1.00 45.87 124 LYS A CA 1
ATOM 749 C C . LYS A 1 115 ? 7.852 36.621 -4.296 1.00 44.62 124 LYS A C 1
ATOM 750 O O . LYS A 1 115 ? 8.441 36.055 -3.367 1.00 42.65 124 LYS A O 1
ATOM 756 N N . LYS A 1 116 ? 7.560 36.019 -5.443 1.00 37.95 125 LYS A N 1
ATOM 757 C CA . LYS A 1 116 ? 7.961 34.638 -5.704 1.00 34.92 125 LYS A CA 1
ATOM 758 C C . LYS A 1 116 ? 8.840 34.582 -6.958 1.00 40.03 125 LYS A C 1
ATOM 759 O O . LYS A 1 116 ? 8.575 35.283 -7.950 1.00 41.94 125 LYS A O 1
ATOM 765 N N . TYR A 1 11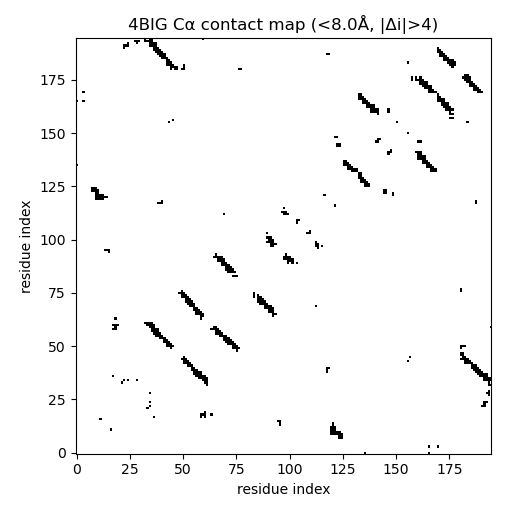7 ? 9.897 33.772 -6.896 1.00 35.91 126 TYR A N 1
ATOM 766 C CA . TYR A 1 117 ? 10.844 33.628 -7.999 1.00 35.34 126 TYR A CA 1
ATOM 767 C C . TYR A 1 117 ? 10.954 32.141 -8.349 1.00 41.35 126 TYR A C 1
ATOM 768 O O . TYR A 1 117 ? 11.601 31.376 -7.621 1.00 37.75 126 TYR A O 1
ATOM 777 N N . PRO A 1 118 ? 10.298 31.724 -9.451 1.00 41.61 127 PRO A N 1
ATOM 778 C CA . PRO A 1 118 ? 10.198 30.288 -9.758 1.00 34.73 127 PRO A CA 1
ATOM 779 C C . PRO A 1 118 ? 11.562 29.700 -10.090 1.00 31.82 127 PRO A C 1
ATOM 780 O O . PRO A 1 118 ? 12.338 30.322 -10.812 1.00 26.36 127 PRO A O 1
ATOM 784 N N . VAL A 1 119 ? 11.854 28.532 -9.522 1.00 27.60 128 VAL A N 1
ATOM 785 C CA . VAL A 1 119 ? 13.107 27.830 -9.769 1.00 29.87 128 VAL A CA 1
ATOM 786 C C . VAL A 1 119 ? 12.849 26.365 -10.126 1.00 32.94 128 VAL A C 1
ATOM 787 O O . VAL A 1 119 ? 11.737 25.858 -9.931 1.00 31.47 128 VAL A O 1
ATOM 791 N N . LYS A 1 120 ? 13.880 25.694 -10.638 1.00 32.76 129 LYS A N 1
ATOM 792 C CA . LYS A 1 120 ? 13.861 24.249 -10.867 1.00 36.48 129 LYS A CA 1
ATOM 793 C C . LYS A 1 120 ? 15.112 23.722 -10.200 1.00 38.06 129 LYS A C 1
ATOM 794 O O . LYS A 1 120 ? 16.110 24.450 -10.100 1.00 42.42 129 LYS A O 1
ATOM 808 N N . ILE A 1 122 ? 18.248 21.444 -10.786 1.00 34.19 131 ILE A N 1
ATOM 809 C CA . ILE A 1 122 ? 19.027 20.860 -11.871 1.00 36.57 131 ILE A CA 1
ATOM 810 C C . ILE A 1 122 ? 20.444 20.685 -11.342 1.00 42.05 131 ILE A C 1
ATOM 811 O O . ILE A 1 122 ? 21.088 21.672 -10.987 1.00 49.80 131 ILE A O 1
ATOM 816 N N . ASN A 1 123 ? 20.915 19.438 -11.267 1.00 41.10 132 ASN A N 1
ATOM 817 C CA . ASN A 1 123 ? 22.231 19.117 -10.693 1.00 45.28 132 ASN A CA 1
ATOM 818 C C . ASN A 1 123 ? 22.480 19.688 -9.286 1.00 47.15 132 ASN A C 1
ATOM 819 O O . ASN A 1 123 ? 23.518 20.302 -9.037 1.00 49.94 132 ASN A O 1
ATOM 824 N N . ASN A 1 124 ? 21.521 19.455 -8.381 1.00 47.03 133 ASN A N 1
ATOM 825 C CA . ASN A 1 124 ? 21.561 19.907 -6.978 1.00 42.50 133 ASN A CA 1
ATOM 826 C C . ASN A 1 124 ? 21.819 21.404 -6.822 1.00 41.11 133 ASN A C 1
ATOM 827 O O . ASN A 1 124 ? 22.277 21.865 -5.773 1.00 44.47 133 ASN A O 1
ATOM 832 N N . LYS A 1 125 ? 21.494 22.160 -7.866 1.00 36.88 134 LYS A N 1
ATOM 833 C CA . LYS A 1 125 ? 21.556 23.619 -7.810 1.00 41.05 134 LYS A CA 1
ATOM 834 C C . LYS A 1 125 ? 20.160 24.130 -8.097 1.00 36.04 134 LYS A C 1
ATOM 835 O O . LYS A 1 125 ? 19.346 23.418 -8.681 1.00 39.55 134 LYS A O 1
ATOM 841 N N . PHE A 1 126 ? 19.878 25.361 -7.687 1.00 31.73 135 PHE A N 1
ATOM 842 C CA . PHE A 1 126 ? 18.552 25.921 -7.886 1.00 30.68 135 PHE A CA 1
ATOM 843 C C . PHE A 1 126 ? 18.634 27.034 -8.941 1.00 36.43 135 PHE A C 1
ATOM 844 O O . PHE A 1 126 ? 19.395 27.996 -8.795 1.00 40.25 135 PHE A O 1
ATOM 852 N N . ILE A 1 127 ? 17.879 26.868 -10.021 1.00 39.38 136 ILE A N 1
ATOM 853 C CA . ILE A 1 127 ? 18.073 27.664 -11.232 1.00 33.22 136 ILE A CA 1
ATOM 854 C C . ILE A 1 127 ? 16.788 28.438 -11.483 1.00 30.35 136 ILE A C 1
ATOM 855 O O . ILE A 1 127 ? 15.702 27.843 -11.519 1.00 26.75 136 ILE A O 1
ATOM 860 N N . SER A 1 128 ? 16.894 29.759 -11.625 1.00 35.56 137 SER A N 1
ATOM 861 C CA . SER A 1 128 ? 15.730 30.573 -11.976 1.00 40.11 137 SER A CA 1
ATOM 862 C C . SER A 1 128 ? 15.238 30.161 -13.364 1.00 41.22 137 SER A C 1
ATOM 863 O O . SER A 1 128 ? 16.021 30.026 -14.293 1.00 45.53 137 SER A O 1
ATOM 866 N N . THR A 1 129 ? 13.938 29.944 -13.495 1.00 38.98 138 THR A N 1
ATOM 867 C CA . THR A 1 129 ? 13.373 29.576 -14.773 1.00 48.26 138 THR A CA 1
ATOM 868 C C . THR A 1 129 ? 12.753 30.813 -15.392 1.00 57.55 138 THR A C 1
ATOM 869 O O . THR A 1 129 ? 12.029 30.723 -16.383 1.00 63.27 138 THR A O 1
ATOM 873 N N . GLU A 1 130 ? 13.037 31.963 -14.779 1.00 62.65 139 GLU A N 1
ATOM 874 C CA . GLU A 1 130 ? 12.623 33.267 -15.299 1.00 63.90 139 GLU A CA 1
ATOM 875 C C . GLU A 1 130 ? 13.766 34.262 -15.159 1.00 61.54 139 GLU A C 1
ATOM 876 O O . GLU A 1 130 ? 14.819 33.947 -14.601 1.00 56.42 139 GLU A O 1
ATOM 882 N N . GLU A 1 131 ? 13.551 35.464 -15.684 1.00 67.11 140 GLU A N 1
ATOM 883 C CA . GLU A 1 131 ? 14.451 36.584 -15.448 1.00 66.46 140 GLU A CA 1
ATOM 884 C C . GLU A 1 131 ? 14.371 37.006 -13.988 1.00 52.60 140 GLU A C 1
ATOM 885 O O . GLU A 1 131 ? 13.272 37.167 -13.449 1.00 51.46 140 GLU A O 1
ATOM 891 N N . VAL A 1 132 ? 15.527 37.160 -13.347 1.00 42.61 141 VAL A N 1
ATOM 892 C CA . VAL A 1 132 ? 15.604 37.863 -12.071 1.00 40.01 141 VAL A CA 1
ATOM 893 C C . VAL A 1 132 ? 16.497 39.079 -12.265 1.00 41.72 141 VAL A C 1
ATOM 894 O O . VAL A 1 132 ? 17.696 38.926 -12.500 1.00 41.52 141 VAL A O 1
ATOM 898 N N . LYS A 1 133 ? 15.927 40.282 -12.181 1.00 46.72 142 LYS A N 1
ATOM 899 C CA . LYS A 1 133 ? 16.714 41.517 -12.382 1.00 48.86 142 LYS A CA 1
ATOM 900 C C . LYS A 1 133 ? 17.572 41.965 -11.184 1.00 48.39 142 LYS A C 1
ATOM 901 O O . LYS A 1 133 ? 18.691 42.461 -11.359 1.00 51.08 142 LYS A O 1
ATOM 907 N N . GLU A 1 134 ? 17.050 41.786 -9.973 1.00 45.76 143 GLU A N 1
ATOM 908 C CA . GLU A 1 134 ? 17.748 42.193 -8.749 1.00 43.30 143 GLU A CA 1
ATOM 909 C C . GLU A 1 134 ? 18.949 41.282 -8.486 1.00 39.21 143 GLU A C 1
ATOM 910 O O . GLU A 1 134 ? 18.774 40.094 -8.160 1.00 42.29 143 GLU A O 1
ATOM 916 N N . GLU A 1 135 ? 20.161 41.815 -8.613 1.00 34.75 144 GLU A N 1
ATOM 917 C CA . GLU A 1 135 ? 21.363 41.013 -8.364 1.00 43.46 144 GLU A CA 1
ATOM 918 C C . GLU A 1 135 ? 21.366 40.341 -6.974 1.00 46.84 144 GLU A C 1
ATOM 919 O O . GLU A 1 135 ? 21.898 39.236 -6.793 1.00 46.21 144 GLU A O 1
ATOM 925 N N . ASN A 1 136 ? 20.766 41.002 -5.991 1.00 49.41 145 ASN A N 1
ATOM 926 C CA . ASN A 1 136 ? 20.739 40.448 -4.634 1.00 54.64 145 ASN A CA 1
ATOM 927 C C . ASN A 1 136 ? 19.882 39.187 -4.502 1.00 50.76 145 ASN A C 1
ATOM 928 O O . ASN A 1 136 ? 20.190 38.315 -3.680 1.00 56.26 145 ASN A O 1
ATOM 933 N N . ILE A 1 137 ? 18.820 39.076 -5.307 1.00 42.29 146 ILE A N 1
ATOM 934 C CA . ILE A 1 137 ? 17.997 37.854 -5.310 1.00 42.41 146 ILE A CA 1
ATOM 935 C C . ILE A 1 137 ? 18.721 36.719 -6.046 1.00 43.07 146 ILE A C 1
ATOM 936 O O . ILE A 1 137 ? 18.678 35.559 -5.613 1.00 35.31 146 ILE A O 1
ATOM 941 N N . LYS A 1 138 ? 19.381 37.060 -7.156 1.00 41.86 147 LYS A N 1
ATOM 942 C CA . LYS A 1 138 ? 20.148 36.083 -7.932 1.00 40.27 147 LYS A CA 1
ATOM 943 C C . LYS A 1 138 ? 21.149 35.355 -7.063 1.00 36.29 147 LYS A C 1
ATOM 944 O O . LYS A 1 138 ? 21.265 34.131 -7.125 1.00 35.12 147 LYS A O 1
ATOM 950 N N . LYS A 1 139 ? 21.875 36.121 -6.256 1.00 33.71 148 LYS A N 1
ATOM 951 C CA . LYS A 1 139 ? 22.899 35.567 -5.381 1.00 40.93 148 LYS A CA 1
ATOM 952 C C . LYS A 1 139 ? 22.276 34.648 -4.330 1.00 39.52 148 LYS A C 1
ATOM 953 O O . LYS A 1 139 ? 22.759 33.526 -4.125 1.00 38.83 148 LYS A O 1
ATOM 959 N N . GLU A 1 140 ? 21.212 35.112 -3.669 1.00 36.56 149 GLU A N 1
ATOM 960 C CA . GLU A 1 140 ? 20.515 34.276 -2.669 1.00 37.70 149 GLU A CA 1
ATOM 961 C C . GLU A 1 140 ? 20.074 32.926 -3.244 1.00 42.89 149 GLU A C 1
ATOM 962 O O . GLU A 1 140 ? 20.259 31.891 -2.601 1.00 42.98 149 GLU A O 1
ATOM 968 N N . ILE A 1 141 ? 19.501 32.930 -4.450 1.00 35.76 150 ILE A N 1
ATOM 969 C CA . ILE A 1 141 ? 19.085 31.677 -5.078 1.00 34.60 150 ILE A CA 1
ATOM 970 C C . ILE A 1 141 ? 20.291 30.760 -5.393 1.00 45.49 150 ILE A C 1
ATOM 971 O O . ILE A 1 141 ? 20.253 29.539 -5.152 1.00 41.78 150 ILE A O 1
ATOM 976 N N . GLU A 1 142 ? 21.365 31.368 -5.901 1.00 47.47 151 GLU A N 1
ATOM 977 C CA . GLU A 1 142 ? 22.590 30.662 -6.286 1.00 49.62 151 GLU A CA 1
ATOM 978 C C . GLU A 1 142 ? 23.282 29.982 -5.099 1.00 44.95 151 GLU A C 1
ATOM 979 O O . GLU A 1 142 ? 23.846 28.895 -5.245 1.00 45.46 151 GLU A O 1
ATOM 985 N N . ASN A 1 143 ? 23.230 30.620 -3.925 1.00 38.82 152 ASN A N 1
ATOM 986 C CA . ASN A 1 143 ? 23.887 30.085 -2.724 1.00 42.68 152 ASN A CA 1
ATOM 987 C C . ASN A 1 143 ? 22.950 29.387 -1.722 1.00 42.31 152 ASN A C 1
ATOM 988 O O . ASN A 1 143 ? 23.388 28.969 -0.651 1.00 39.49 152 ASN A O 1
ATOM 993 N N . PHE A 1 144 ? 21.668 29.284 -2.061 1.00 42.30 153 PHE A N 1
ATOM 994 C CA . PHE A 1 144 ? 20.671 28.773 -1.124 1.00 38.43 153 PHE A CA 1
ATOM 995 C C . PHE A 1 144 ? 20.888 27.298 -0.810 1.00 35.60 153 PHE A C 1
ATOM 996 O O . PHE A 1 144 ? 21.235 26.510 -1.683 1.00 43.25 153 PHE A O 1
ATOM 1004 N N . LYS A 1 145 ? 20.666 26.940 0.446 1.00 29.10 154 LYS A N 1
ATOM 1005 C CA . LYS A 1 145 ? 20.713 25.555 0.884 1.00 29.84 154 LYS A CA 1
ATOM 1006 C C . LYS A 1 145 ? 19.515 25.342 1.776 1.00 29.10 154 LYS A C 1
ATOM 1007 O O . LYS A 1 145 ? 19.203 26.190 2.609 1.00 31.22 154 LYS A O 1
ATOM 1013 N N . PHE A 1 146 ? 18.818 24.233 1.588 1.00 27.65 155 PHE A N 1
ATOM 1014 C CA . PHE A 1 146 ? 17.730 23.883 2.489 1.00 33.44 155 PHE A CA 1
ATOM 1015 C C . PHE A 1 146 ? 18.345 23.350 3.775 1.00 31.80 155 PHE A C 1
ATOM 1016 O O . PHE A 1 146 ? 19.436 22.769 3.745 1.00 29.20 155 PHE A O 1
ATOM 1024 N N . PHE A 1 147 ? 17.639 23.529 4.888 1.00 30.70 156 PHE A N 1
ATOM 1025 C CA . PHE A 1 147 ? 18.103 23.065 6.196 1.00 30.64 156 PHE A CA 1
ATOM 1026 C C . PHE A 1 147 ? 18.540 21.581 6.158 1.00 36.06 156 PHE A C 1
ATOM 1027 O O . PHE A 1 147 ? 19.509 21.185 6.813 1.00 39.93 156 PHE A O 1
ATOM 1035 N N . ALA A 1 148 ? 17.828 20.764 5.382 1.00 34.76 157 ALA A N 1
ATOM 1036 C CA . ALA A 1 148 ? 18.148 19.339 5.294 1.00 32.37 157 ALA A CA 1
ATOM 1037 C C . ALA A 1 148 ? 19.548 19.080 4.726 1.00 36.82 157 ALA A C 1
ATOM 1038 O O . ALA A 1 148 ? 20.116 18.005 4.958 1.00 34.12 157 ALA A O 1
ATOM 1040 N N . GLN A 1 149 ? 20.108 20.057 4.004 1.00 34.09 158 GLN A N 1
ATOM 1041 C CA . GLN A 1 149 ? 21.381 19.842 3.311 1.00 37.53 158 GLN A CA 1
ATOM 1042 C C . GLN A 1 149 ? 22.608 20.067 4.174 1.00 37.54 158 GLN A C 1
ATOM 1043 O O . GLN A 1 149 ? 23.705 19.635 3.805 1.00 38.25 158 GLN A O 1
ATOM 1049 N N . TYR A 1 150 ? 22.435 20.751 5.306 1.00 37.20 159 TYR A N 1
ATOM 1050 C CA . TYR A 1 150 ? 23.580 21.120 6.139 1.00 34.52 159 TYR A CA 1
ATOM 1051 C C . TYR A 1 150 ? 23.433 20.821 7.638 1.00 36.40 159 TYR A C 1
ATOM 1052 O O . TYR A 1 150 ? 24.383 21.010 8.400 1.00 42.57 159 TYR A O 1
ATOM 1061 N N . SER A 1 151 ? 22.258 20.354 8.060 1.00 32.91 160 SER A N 1
ATOM 1062 C CA . SER A 1 151 ? 22.020 20.091 9.480 1.00 38.27 160 SER A CA 1
ATOM 1063 C C . SER A 1 151 ? 22.412 18.662 9.843 1.00 42.97 160 SER A C 1
ATOM 1064 O O . SER A 1 151 ? 22.801 17.871 8.971 1.00 44.11 160 SER A O 1
ATOM 1067 N N . ASN A 1 152 ? 22.293 18.342 11.130 1.00 45.19 161 ASN A N 1
ATOM 1068 C CA . ASN A 1 152 ? 22.597 17.009 11.657 1.00 46.54 161 ASN A CA 1
ATOM 1069 C C . ASN A 1 152 ? 21.851 16.793 12.966 1.00 42.74 161 ASN A C 1
ATOM 1070 O O . ASN A 1 152 ? 21.815 17.694 13.785 1.00 41.70 161 ASN A O 1
ATOM 1075 N N . PHE A 1 153 ? 21.285 15.604 13.176 1.00 46.40 162 PHE A N 1
ATOM 1076 C CA . PHE A 1 153 ? 20.448 15.351 14.354 1.00 49.35 162 PHE A CA 1
ATOM 1077 C C . PHE A 1 153 ? 20.738 14.044 15.113 1.00 49.73 162 PHE A C 1
ATOM 1078 O O . PHE A 1 153 ? 21.854 13.805 15.581 1.00 50.22 162 PHE A O 1
ATOM 1086 N N . TYR A 1 159 ? 11.531 17.722 27.215 1.00 71.54 168 TYR A N 1
ATOM 1087 C CA . TYR A 1 159 ? 11.207 18.917 27.982 1.00 70.16 168 TYR A CA 1
ATOM 1088 C C . TYR A 1 159 ? 10.086 19.683 27.277 1.00 73.75 168 TYR A C 1
ATOM 1089 O O . TYR A 1 159 ? 10.062 19.752 26.055 1.00 76.59 168 TYR A O 1
ATOM 1098 N N . LYS A 1 160 ? 9.154 20.233 28.055 1.00 80.98 169 LYS A N 1
ATOM 1099 C CA . LYS A 1 160 ? 8.012 21.008 27.537 1.00 80.28 169 LYS A CA 1
ATOM 1100 C C . LYS A 1 160 ? 7.245 20.342 26.380 1.00 80.28 169 LYS A C 1
ATOM 1101 O O . LYS A 1 160 ? 7.468 20.646 25.206 1.00 80.49 169 LYS A O 1
ATOM 1107 N N . ASP A 1 161 ? 6.337 19.431 26.729 1.00 79.94 170 ASP A N 1
ATOM 1108 C CA . ASP A 1 161 ? 5.607 18.638 25.744 1.00 80.18 170 ASP A CA 1
ATOM 1109 C C . ASP A 1 161 ? 4.120 18.984 25.677 1.00 82.96 170 ASP A C 1
ATOM 1110 O O . ASP A 1 161 ? 3.426 18.970 26.696 1.00 84.50 170 ASP A O 1
ATOM 1115 N N . GLY A 1 162 ? 3.631 19.291 24.477 1.00 82.27 171 GLY A N 1
ATOM 1116 C CA . GLY A 1 162 ? 2.204 19.451 24.257 1.00 85.09 171 GLY A CA 1
ATOM 1117 C C . GLY A 1 162 ? 1.646 18.230 23.545 1.00 90.58 171 GLY A C 1
ATOM 1118 O O . GLY A 1 162 ? 2.336 17.627 22.722 1.00 91.26 171 GLY A O 1
ATOM 1119 N N . ASP A 1 163 ? 0.412 17.848 23.866 1.00 95.77 172 ASP A N 1
ATOM 1120 C CA . ASP A 1 163 ? -0.272 16.758 23.159 1.00 97.82 172 ASP A CA 1
ATOM 1121 C C . ASP A 1 163 ? -1.772 16.992 23.208 1.00 102.20 172 ASP A C 1
ATOM 1122 O O . ASP A 1 163 ? -2.429 16.647 24.189 1.00 105.50 172 ASP A O 1
ATOM 1127 N N . ILE A 1 164 ? -2.312 17.575 22.145 1.00 105.25 173 ILE A N 1
ATOM 1128 C CA . ILE A 1 164 ? -3.748 17.800 22.065 1.00 109.93 173 ILE A CA 1
ATOM 1129 C C . ILE A 1 164 ? -4.318 17.085 20.838 1.00 109.93 173 ILE A C 1
ATOM 1130 O O . ILE A 1 164 ? -4.360 17.635 19.739 1.00 110.00 173 ILE A O 1
ATOM 1135 N N . SER A 1 165 ? -4.734 15.840 21.036 1.00 109.14 174 SER A N 1
ATOM 1136 C CA . SER A 1 165 ? -5.370 15.072 19.978 1.00 106.42 174 SER A CA 1
ATOM 1137 C C . SER A 1 165 ? -6.853 15.420 19.893 1.00 105.04 174 SER A C 1
ATOM 1138 O O . SER A 1 165 ? -7.268 16.519 20.267 1.00 102.74 174 SER A O 1
ATOM 1141 N N . SER A 1 172 ? -2.007 16.206 16.957 1.00 82.02 181 SER A N 1
ATOM 1142 C CA . SER A 1 172 ? -1.408 17.518 17.194 1.00 86.62 181 SER A CA 1
ATOM 1143 C C . SER A 1 172 ? -0.449 17.544 18.388 1.00 91.75 181 SER A C 1
ATOM 1144 O O . SER A 1 172 ? -0.747 18.149 19.426 1.00 96.32 181 SER A O 1
ATOM 1147 N N . TYR A 1 173 ? 0.712 16.914 18.234 1.00 89.16 182 TYR A N 1
ATOM 1148 C CA . TYR A 1 173 ? 1.706 16.885 19.307 1.00 85.79 182 TYR A CA 1
ATOM 1149 C C . TYR A 1 173 ? 2.887 17.823 19.050 1.00 78.93 182 TYR A C 1
ATOM 1150 O O . TYR A 1 173 ? 3.170 18.181 17.906 1.00 80.71 182 TYR A O 1
ATOM 1159 N N . SER A 1 174 ? 3.574 18.217 20.119 1.00 68.98 183 SER A N 1
ATOM 1160 C CA . SER A 1 174 ? 4.793 19.003 19.986 1.00 60.64 183 SER A CA 1
ATOM 1161 C C . SER A 1 174 ? 5.742 18.779 21.156 1.00 61.42 183 SER A C 1
ATOM 1162 O O . SER A 1 174 ? 5.308 18.498 22.272 1.00 66.23 183 SER A O 1
ATOM 1165 N N . ALA A 1 175 ? 7.040 18.889 20.890 1.00 54.56 184 ALA A N 1
ATOM 1166 C CA . ALA A 1 175 ? 8.040 18.904 21.949 1.00 46.57 184 ALA A CA 1
ATOM 1167 C C . ALA A 1 175 ? 8.963 20.083 21.702 1.00 50.02 184 ALA A C 1
ATOM 1168 O O . ALA A 1 175 ? 9.417 20.289 20.579 1.00 51.45 184 ALA A O 1
ATOM 1170 N N . GLN A 1 176 ? 9.238 20.849 22.755 1.00 52.65 185 GLN A N 1
ATOM 1171 C CA . GLN A 1 176 ? 10.048 22.051 22.639 1.00 51.03 185 GLN A CA 1
ATOM 1172 C C . GLN A 1 176 ? 11.219 22.070 23.622 1.00 51.08 185 GLN A C 1
ATOM 1173 O O . GLN A 1 176 ? 11.031 21.950 24.838 1.00 56.77 185 GLN A O 1
ATOM 1179 N N . TYR A 1 177 ? 12.424 22.277 23.090 1.00 50.56 186 TYR A N 1
ATOM 1180 C CA . TYR A 1 177 ? 13.654 22.198 23.879 1.00 45.83 186 TYR A CA 1
ATOM 1181 C C . TYR A 1 177 ? 14.440 23.517 23.880 1.00 45.60 186 TYR A C 1
ATOM 1182 O O . TYR A 1 177 ? 14.481 24.229 22.863 1.00 48.60 186 TYR A O 1
ATOM 1191 N N . GLN A 1 178 ? 15.034 23.847 25.031 1.00 42.02 187 GLN A N 1
ATOM 1192 C CA . GLN A 1 178 ? 15.964 24.971 25.145 1.00 46.03 187 GLN A CA 1
ATOM 1193 C C . GLN A 1 178 ? 17.351 24.514 24.701 1.00 53.45 187 GLN A C 1
ATOM 1194 O O . GLN A 1 178 ? 17.928 23.615 25.307 1.00 54.59 187 GLN A O 1
ATOM 1200 N N . LEU A 1 179 ? 17.873 25.121 23.636 1.00 52.10 188 LEU A N 1
ATOM 1201 C CA . LEU A 1 179 ? 19.194 24.773 23.115 1.00 53.46 188 LEU A CA 1
ATOM 1202 C C . LEU A 1 179 ? 20.259 25.768 23.605 1.00 56.32 188 LEU A C 1
ATOM 1203 O O . LEU A 1 179 ? 19.928 26.790 24.221 1.00 59.79 188 LEU A O 1
ATOM 1208 N N . THR A 1 180 ? 21.532 25.460 23.342 1.00 54.11 189 THR A N 1
ATOM 1209 C CA . THR A 1 180 ? 22.625 26.412 23.580 1.00 57.04 189 THR A CA 1
ATOM 1210 C C . THR A 1 180 ? 23.173 26.836 22.238 1.00 52.65 189 THR A C 1
ATOM 1211 O O . THR A 1 180 ? 22.794 26.270 21.211 1.00 50.38 189 THR A O 1
ATOM 1215 N N . ASN A 1 181 ? 24.082 27.808 22.244 1.00 52.23 190 ASN A N 1
ATOM 1216 C CA . ASN A 1 181 ? 24.641 28.336 20.999 1.00 56.69 190 ASN A CA 1
ATOM 1217 C C . ASN A 1 181 ? 25.797 27.500 20.460 1.00 58.33 190 ASN A C 1
ATOM 1218 O O . ASN A 1 181 ? 26.446 27.869 19.479 1.00 56.68 190 ASN A O 1
ATOM 1223 N N . ASP A 1 182 ? 26.035 26.364 21.107 1.00 62.92 191 ASP A N 1
ATOM 1224 C CA . ASP A 1 182 ? 27.048 25.424 20.654 1.00 67.85 191 ASP A CA 1
ATOM 1225 C C . ASP A 1 182 ? 26.398 24.172 20.062 1.00 63.62 191 ASP A C 1
ATOM 1226 O O . ASP A 1 182 ? 27.080 23.220 19.668 1.00 62.04 191 ASP A O 1
ATOM 1231 N N . ASP A 1 183 ? 25.069 24.184 20.013 1.00 59.89 192 ASP A N 1
ATOM 1232 C CA . ASP A 1 183 ? 24.320 23.187 19.265 1.00 55.91 192 ASP A CA 1
ATOM 1233 C C . ASP A 1 183 ? 24.757 23.312 17.805 1.00 49.32 192 ASP A C 1
ATOM 1234 O O . ASP A 1 183 ? 24.886 24.432 17.282 1.00 49.32 192 ASP A O 1
ATOM 1239 N N . TYR A 1 184 ? 25.021 22.171 17.167 1.00 46.51 193 TYR A N 1
ATOM 1240 C CA . TYR A 1 184 ? 25.587 22.135 15.813 1.00 49.31 193 TYR A CA 1
ATOM 1241 C C . TYR A 1 184 ? 24.700 22.878 14.814 1.00 46.85 193 TYR A C 1
ATOM 1242 O O . TYR A 1 184 ? 25.189 23.569 13.914 1.00 55.39 193 TYR A O 1
ATOM 1251 N N . ASN A 1 185 ? 23.391 22.722 14.983 1.00 41.05 194 ASN A N 1
ATOM 1252 C CA . ASN A 1 185 ? 22.422 23.308 14.071 1.00 40.70 194 ASN A CA 1
ATOM 1253 C C . ASN A 1 185 ? 22.246 24.815 14.323 1.00 42.37 194 ASN A C 1
ATOM 1254 O O . ASN A 1 185 ? 22.003 25.588 13.386 1.00 42.80 194 ASN A O 1
ATOM 1259 N N . VAL A 1 186 ? 22.393 25.233 15.580 1.00 31.62 195 VAL A N 1
ATOM 1260 C CA . VAL A 1 186 ? 22.328 26.656 15.879 1.00 37.16 195 VAL A CA 1
ATOM 1261 C C . VAL A 1 186 ? 23.515 27.380 15.259 1.00 42.03 195 VAL A C 1
ATOM 1262 O O . VAL A 1 186 ? 23.370 28.483 14.719 1.00 43.57 195 VAL A O 1
ATOM 1266 N N . LYS A 1 187 ? 24.681 26.742 15.312 1.00 43.71 196 LYS A N 1
ATOM 1267 C CA . LYS A 1 187 ? 25.877 27.297 14.688 1.00 44.69 196 LYS A CA 1
ATOM 1268 C C . LYS A 1 187 ? 25.703 27.333 13.179 1.00 44.34 196 LYS A C 1
ATOM 1269 O O . LYS A 1 187 ? 26.105 28.298 12.530 1.00 44.07 196 LYS A O 1
ATOM 1275 N N . GLN A 1 188 ? 25.087 26.298 12.618 1.00 42.46 197 GLN A N 1
ATOM 1276 C CA . GLN A 1 188 ? 24.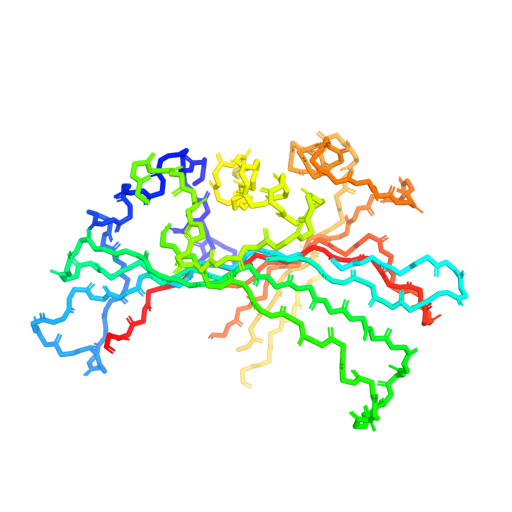852 26.286 11.181 1.00 43.33 197 GLN A CA 1
ATOM 1277 C C . GLN A 1 188 ? 23.966 27.460 10.774 1.00 41.91 197 GLN A C 1
ATOM 1278 O O . GLN A 1 188 ? 24.229 28.125 9.770 1.00 42.13 197 GLN A O 1
ATOM 1284 N N . LEU A 1 189 ? 22.924 27.729 11.550 1.00 36.69 198 LEU A N 1
ATOM 1285 C CA . LEU A 1 189 ? 22.055 28.857 11.226 1.00 36.84 198 LEU A CA 1
ATOM 1286 C C . LEU 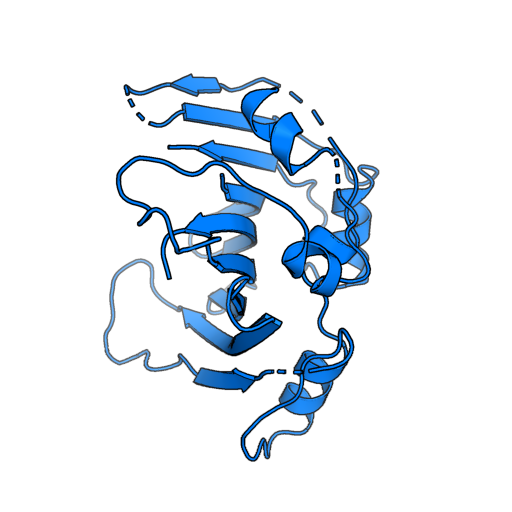A 1 189 ? 22.809 30.188 11.309 1.00 40.07 198 LEU A C 1
ATOM 1287 O O . LEU A 1 189 ? 22.676 31.031 10.418 1.00 36.16 198 LEU A O 1
ATOM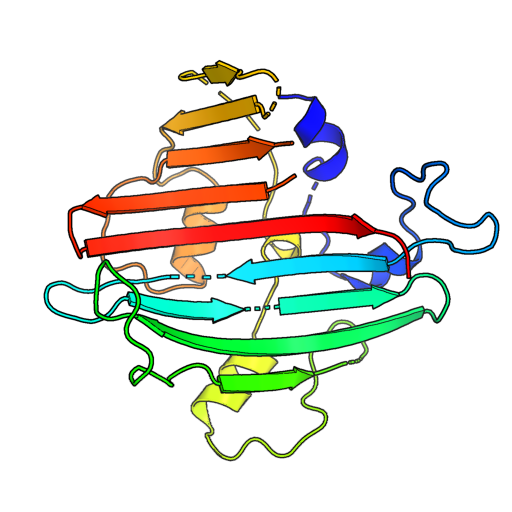 1292 N N . ARG A 1 190 ? 23.617 30.370 12.351 1.00 39.95 199 ARG A N 1
ATOM 1293 C CA . ARG A 1 190 ? 24.361 31.624 12.505 1.00 42.54 199 ARG A CA 1
ATOM 1294 C C . ARG A 1 190 ? 25.422 31.878 11.425 1.00 46.17 199 ARG A C 1
ATOM 1295 O O . ARG A 1 190 ? 25.805 33.024 11.201 1.00 48.48 199 ARG A O 1
ATOM 1303 N N . LYS A 1 191 ? 25.897 30.826 10.757 1.00 49.76 200 LYS A N 1
ATOM 1304 C CA . LYS A 1 191 ? 26.820 31.010 9.635 1.00 56.38 200 LYS A CA 1
ATOM 1305 C C . LYS A 1 191 ? 26.066 31.569 8.441 1.00 53.45 200 LYS A C 1
ATOM 1306 O O . LYS A 1 191 ? 26.451 32.586 7.871 1.00 57.19 200 LYS A O 1
ATOM 1312 N N . ARG A 1 192 ? 24.983 30.879 8.086 1.00 48.75 201 ARG A N 1
ATOM 1313 C CA . ARG A 1 192 ? 24.227 31.113 6.858 1.00 45.90 201 ARG A CA 1
ATOM 1314 C C . ARG A 1 192 ? 23.288 32.306 6.932 1.00 41.70 201 ARG A C 1
ATOM 1315 O O . ARG A 1 192 ? 22.885 32.859 5.913 1.00 40.33 201 ARG A O 1
ATOM 1323 N N . TYR A 1 193 ? 22.922 32.700 8.139 1.00 44.89 202 TYR A N 1
ATOM 1324 C CA . TYR A 1 193 ? 22.015 33.825 8.274 1.00 42.69 202 TYR A CA 1
ATOM 1325 C C . TYR A 1 193 ? 22.520 34.830 9.298 1.00 43.09 202 TYR A C 1
ATOM 1326 O O . TYR A 1 193 ? 23.220 34.470 10.247 1.00 48.41 202 TYR A O 1
ATOM 1335 N N . ASP A 1 194 ? 22.146 36.089 9.101 1.00 42.55 203 ASP A N 1
ATOM 1336 C CA . ASP A 1 194 ? 22.543 37.156 10.002 1.00 54.12 203 ASP A CA 1
ATOM 1337 C C . ASP A 1 194 ? 21.500 37.313 11.099 1.00 54.77 203 ASP A C 1
ATOM 1338 O O . ASP A 1 194 ? 20.508 38.017 10.928 1.00 57.57 203 ASP A O 1
ATOM 1343 N N . ILE A 1 195 ? 21.729 36.661 12.228 1.00 52.54 204 ILE A N 1
ATOM 1344 C CA . ILE A 1 195 ? 20.732 36.612 13.291 1.00 52.04 204 ILE A CA 1
ATOM 1345 C C . ILE A 1 195 ? 21.024 37.661 14.378 1.00 54.27 204 ILE A C 1
ATOM 1346 O O . ILE A 1 195 ? 21.945 37.484 15.189 1.00 54.67 204 ILE A O 1
ATOM 1351 N N . PRO A 1 196 ? 20.222 38.753 14.384 1.00 51.12 205 PRO A N 1
ATOM 1352 C CA . PRO A 1 196 ? 20.401 39.971 15.196 1.00 50.08 205 PRO A CA 1
ATOM 1353 C C . PRO A 1 196 ? 19.965 39.813 16.643 1.00 49.35 205 PRO A C 1
ATOM 1354 O O . PRO A 1 196 ? 19.321 40.708 17.193 1.00 54.03 205 PRO A O 1
ATOM 1358 N N . THR A 1 197 ? 20.303 38.671 17.230 1.00 52.26 206 THR A N 1
ATOM 1359 C CA . THR A 1 197 ? 20.113 38.405 18.649 1.00 51.09 206 THR A CA 1
ATOM 1360 C C . THR A 1 197 ? 21.122 37.326 18.973 1.00 49.76 206 THR A C 1
ATOM 1361 O O . THR A 1 197 ? 21.461 36.506 18.099 1.00 45.69 206 THR A O 1
ATOM 1365 N N . ASN A 1 198 ? 21.627 37.336 20.204 1.00 50.75 207 ASN A N 1
ATOM 1366 C CA . ASN A 1 198 ? 22.565 36.303 20.618 1.00 58.76 207 ASN A CA 1
ATOM 1367 C C . ASN A 1 198 ? 21.933 35.284 21.559 1.00 62.80 207 ASN A C 1
ATOM 1368 O O . ASN A 1 198 ? 22.606 34.370 22.046 1.00 67.28 207 ASN A O 1
ATOM 1373 N N . LYS A 1 199 ? 20.633 35.434 21.799 1.00 63.49 208 LYS A N 1
ATOM 1374 C CA . LYS A 1 199 ? 19.901 34.480 22.635 1.00 63.12 208 LYS A CA 1
ATOM 1375 C C . LYS A 1 199 ? 19.803 33.111 21.950 1.00 60.95 208 LYS A C 1
ATOM 1376 O O . LYS A 1 199 ? 19.527 33.017 20.746 1.00 49.95 208 LYS A O 1
ATOM 1382 N N . ALA A 1 200 ? 20.062 32.060 22.724 1.00 65.88 209 ALA A N 1
ATOM 1383 C CA . ALA A 1 200 ? 19.963 30.68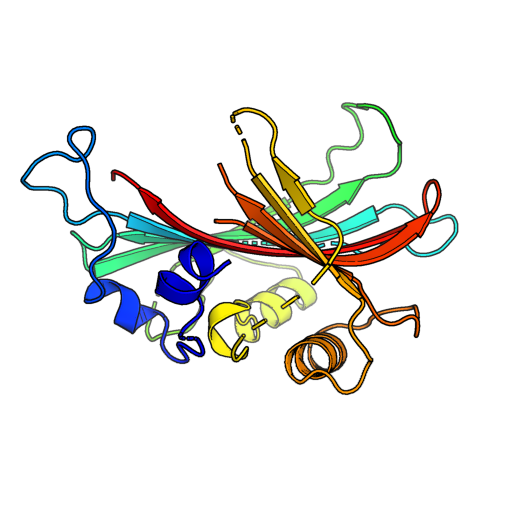6 22.241 1.00 62.84 209 ALA A CA 1
ATOM 1384 C C . ALA A 1 200 ? 18.509 30.376 21.902 1.00 58.08 209 ALA A C 1
ATOM 1385 O O . ALA A 1 200 ? 17.606 30.748 22.653 1.00 59.95 209 ALA A O 1
ATOM 1387 N N . PRO A 1 201 ? 18.271 29.708 20.763 1.00 54.95 210 PRO A N 1
ATOM 1388 C CA . PRO A 1 201 ? 16.872 29.495 20.375 1.00 51.38 210 PRO A CA 1
ATOM 1389 C C . PRO A 1 201 ? 16.243 28.297 21.080 1.00 50.16 210 PRO A C 1
ATOM 1390 O O . PRO A 1 201 ? 16.964 27.450 21.623 1.00 47.63 210 PRO A O 1
ATOM 1394 N N . LYS A 1 202 ? 14.913 28.236 21.078 1.00 47.18 211 LYS A N 1
ATOM 1395 C CA . LYS A 1 202 ? 14.225 26.985 21.347 1.00 44.50 211 LYS A CA 1
ATOM 1396 C C . LYS A 1 202 ? 13.972 26.274 20.020 1.00 51.09 211 LYS A C 1
ATOM 1397 O O . LYS A 1 202 ? 13.709 26.908 18.982 1.00 50.76 211 LYS A O 1
ATOM 1403 N N . LEU A 1 203 ? 14.091 24.953 20.059 1.00 49.71 212 LEU A N 1
ATOM 1404 C CA . LEU A 1 203 ? 13.721 24.101 18.951 1.00 46.09 212 LEU A CA 1
ATOM 1405 C C . LEU A 1 203 ? 12.342 23.512 19.225 1.00 43.98 212 LEU A C 1
ATOM 1406 O O . LEU A 1 203 ? 12.125 22.891 20.270 1.00 49.25 212 LEU A O 1
ATOM 1411 N N . LEU A 1 204 ? 11.407 23.708 18.300 1.00 41.32 213 LEU A N 1
ATOM 1412 C CA . LEU A 1 204 ? 10.076 23.124 18.441 1.00 46.05 213 LEU A CA 1
ATOM 1413 C C . LEU A 1 204 ? 9.890 22.027 17.418 1.00 49.79 213 LEU A C 1
ATOM 1414 O O . LEU A 1 204 ? 9.998 22.260 16.213 1.00 52.50 213 LEU A O 1
ATOM 1419 N N . LEU A 1 205 ? 9.630 20.818 17.895 1.00 54.92 214 LEU A N 1
ATOM 1420 C CA . LEU A 1 205 ? 9.264 19.734 16.996 1.00 54.95 214 LEU A CA 1
ATOM 1421 C C . LEU A 1 205 ? 7.743 19.671 17.026 1.00 58.31 214 LEU A C 1
ATOM 1422 O O . LEU A 1 205 ? 7.157 19.209 18.008 1.00 59.28 214 LEU A O 1
ATOM 1427 N N . LYS A 1 206 ? 7.117 20.178 15.964 1.00 60.88 215 LYS A N 1
ATOM 1428 C CA . LYS A 1 206 ? 5.664 20.305 15.877 1.00 68.03 215 LYS A CA 1
ATOM 1429 C C . LYS A 1 206 ? 5.187 19.252 14.891 1.00 70.49 215 LYS A C 1
ATOM 1430 O O . LYS A 1 206 ? 5.755 19.113 13.813 1.00 69.78 215 LYS A O 1
ATOM 1436 N N . GLY A 1 207 ? 4.160 18.496 15.265 1.00 77.20 216 GLY A N 1
ATOM 1437 C CA . GLY A 1 207 ? 3.685 17.409 14.427 1.00 80.04 216 GLY A CA 1
ATOM 1438 C C . GLY A 1 207 ? 2.185 17.199 14.464 1.00 84.74 216 GLY A C 1
ATOM 1439 O O . GLY A 1 207 ? 1.548 17.371 15.509 1.00 87.08 216 GLY A O 1
ATOM 1440 N N . THR A 1 208 ? 1.620 16.837 13.312 1.00 86.79 217 THR A N 1
ATOM 1441 C CA . THR A 1 208 ? 0.212 16.455 13.226 1.00 90.23 217 THR A CA 1
ATOM 1442 C C . THR A 1 208 ? 0.079 15.025 12.702 1.00 92.55 217 THR A C 1
ATOM 1443 O O . THR A 1 208 ? -0.557 14.171 13.330 1.00 96.09 217 THR A O 1
ATOM 1447 N N . LYS A 1 219 ? 7.631 16.126 11.264 1.00 72.56 228 LYS A N 1
ATOM 1448 C CA . LYS A 1 219 ? 6.687 16.915 10.475 1.00 69.74 228 LYS A CA 1
ATOM 1449 C C . LYS A 1 219 ? 7.240 18.308 10.146 1.00 59.31 228 LYS A C 1
ATOM 1450 O O . LYS A 1 219 ? 7.718 18.558 9.021 1.00 54.39 228 LYS A O 1
ATOM 1456 N N . LYS A 1 220 ? 7.183 19.206 11.132 1.00 51.77 229 LYS A N 1
ATOM 1457 C CA . LYS A 1 220 ? 7.708 20.568 10.973 1.00 52.00 229 LYS A CA 1
ATOM 1458 C C . LYS A 1 220 ? 8.570 21.010 12.168 1.00 46.51 229 LYS A C 1
ATOM 1459 O O . LYS A 1 220 ? 8.251 20.720 13.326 1.00 46.44 229 LYS A O 1
ATOM 1465 N N . ILE A 1 221 ? 9.669 21.709 11.895 1.00 39.10 230 ILE A N 1
ATOM 1466 C CA . ILE A 1 221 ? 10.550 22.124 12.980 1.00 39.28 230 ILE A CA 1
ATOM 1467 C C . ILE A 1 221 ? 10.798 23.626 12.947 1.00 39.50 230 ILE A C 1
ATOM 1468 O O . ILE A 1 221 ? 10.799 24.234 11.870 1.00 36.96 230 ILE A O 1
ATOM 1473 N N . GLU A 1 222 ? 11.006 24.210 14.135 1.00 34.33 231 GLU A N 1
ATOM 1474 C CA . GLU A 1 222 ? 11.187 25.659 14.283 1.00 38.84 231 GLU A CA 1
ATOM 1475 C C . GLU A 1 222 ? 12.251 26.021 15.322 1.00 42.57 231 GLU A C 1
ATOM 1476 O O . GLU A 1 222 ? 12.245 25.505 16.449 1.00 46.64 231 GLU A O 1
ATOM 1482 N N . PHE A 1 223 ? 13.179 26.887 14.930 1.00 40.67 232 PHE A N 1
ATOM 1483 C CA . PHE A 1 223 ? 14.127 27.474 15.871 1.00 41.85 232 PHE A CA 1
ATOM 1484 C C . PHE A 1 223 ? 13.658 28.898 16.177 1.00 43.98 232 PHE A C 1
ATOM 1485 O O . PHE A 1 223 ? 13.767 29.792 15.330 1.00 43.80 232 PHE A O 1
ATOM 1493 N N . THR A 1 224 ? 13.121 29.100 17.379 1.00 46.13 233 THR A N 1
ATOM 1494 C CA . THR A 1 224 ? 12.622 30.408 17.793 1.00 44.10 233 THR A CA 1
ATOM 1495 C C . THR A 1 224 ? 13.696 31.121 18.591 1.00 44.50 233 THR A C 1
ATOM 1496 O O . THR A 1 224 ? 13.957 30.757 19.738 1.00 43.03 233 THR A O 1
ATOM 1500 N N . PHE A 1 225 ? 14.328 32.124 17.987 1.00 46.80 234 PHE A N 1
ATOM 1501 C CA . PHE A 1 225 ? 15.362 32.904 18.682 1.00 49.57 234 PHE A CA 1
ATOM 1502 C C . PHE A 1 225 ? 14.785 33.998 19.551 1.00 47.37 234 PHE A C 1
ATOM 1503 O O . PHE A 1 225 ? 15.299 34.275 20.632 1.00 48.91 234 PHE A O 1
ATOM 1511 N N . LEU A 1 226 ? 13.736 34.643 19.054 1.00 47.19 235 LEU A N 1
ATOM 1512 C CA . LEU A 1 226 ? 13.125 35.763 19.759 1.00 50.29 235 LEU A CA 1
ATOM 1513 C C . LEU A 1 226 ? 11.632 35.691 19.482 1.00 52.76 235 LEU A C 1
ATOM 1514 O O . LEU A 1 226 ? 11.215 35.388 18.346 1.00 47.80 235 LEU A O 1
ATOM 1519 N N . GLU A 1 227 ? 10.830 35.932 20.516 1.00 52.14 236 GLU A N 1
ATOM 1520 C CA . GLU A 1 227 ? 9.376 35.878 20.380 1.00 58.26 236 GLU A CA 1
ATOM 1521 C C . GLU A 1 227 ? 8.719 36.965 21.213 1.00 69.89 236 GLU A C 1
ATOM 1522 O O . GLU A 1 227 ? 7.760 36.716 21.944 1.00 75.21 236 GLU A O 1
ATOM 1528 N N . ASN A 1 228 ? 9.252 38.174 21.106 1.00 72.54 237 ASN A N 1
ATOM 1529 C CA . ASN A 1 228 ? 8.666 39.314 21.792 1.00 78.91 237 ASN A CA 1
ATOM 1530 C C . ASN A 1 228 ? 7.574 39.933 20.927 1.00 82.56 237 ASN A C 1
ATOM 1531 O O . ASN A 1 228 ? 7.406 39.550 19.755 1.00 83.18 237 ASN A O 1
ATOM 1536 N N . LYS A 1 229 ? 6.822 40.873 21.496 1.00 79.58 238 LYS A N 1
ATOM 1537 C CA . LYS A 1 229 ? 5.735 41.483 20.742 1.00 79.25 238 LYS A CA 1
ATOM 1538 C C . LYS A 1 229 ? 6.313 42.356 19.630 1.00 75.71 238 LYS A C 1
ATOM 1539 O O . LYS A 1 229 ? 7.093 43.278 19.890 1.00 67.46 238 LYS A O 1
ATOM 1545 N N . ASN A 1 230 ? 5.941 42.031 18.391 1.00 81.11 239 ASN A N 1
ATOM 1546 C CA . ASN A 1 230 ? 6.452 42.719 17.205 1.00 84.59 239 ASN A CA 1
ATOM 1547 C C . ASN A 1 230 ? 7.978 42.708 17.143 1.00 82.06 239 ASN A C 1
ATOM 1548 O O . ASN A 1 230 ? 8.606 43.632 16.625 1.00 80.31 239 ASN A O 1
ATOM 1553 N N . GLU A 1 231 ? 8.566 41.655 17.696 1.00 79.84 240 GLU A N 1
ATOM 1554 C CA . GLU A 1 231 ? 9.997 41.435 17.588 1.00 73.01 240 GLU A CA 1
ATOM 1555 C C . GLU A 1 231 ? 10.219 39.935 17.542 1.00 63.45 240 GLU A C 1
ATOM 1556 O O . GLU A 1 231 ? 10.498 39.299 18.559 1.00 60.01 240 GLU A O 1
ATOM 1562 N N . ASN A 1 232 ? 10.078 39.379 16.346 1.00 57.55 241 ASN A N 1
ATOM 1563 C CA . ASN A 1 232 ? 10.116 37.935 16.151 1.00 50.03 241 ASN A CA 1
ATOM 1564 C C . ASN A 1 232 ? 11.305 37.492 15.294 1.00 45.43 241 ASN A C 1
ATOM 1565 O O . ASN A 1 232 ? 11.599 38.099 14.263 1.00 41.77 241 ASN A O 1
ATOM 1570 N N . ILE A 1 233 ? 12.002 36.449 15.730 1.00 41.51 242 ILE A N 1
ATOM 1571 C CA . ILE A 1 233 ? 13.049 35.842 14.916 1.00 40.49 242 ILE A CA 1
ATOM 1572 C C . ILE A 1 233 ? 12.919 34.332 15.001 1.00 35.62 242 ILE A C 1
ATOM 1573 O O . ILE A 1 233 ? 13.143 33.745 16.063 1.00 39.35 242 ILE A O 1
ATOM 1578 N N . TYR A 1 234 ? 12.536 33.704 13.896 1.00 36.42 243 TYR A N 1
ATOM 1579 C CA . TYR A 1 234 ? 12.412 32.250 13.869 1.00 35.27 243 TYR A CA 1
ATOM 1580 C C . TYR A 1 234 ? 12.775 31.644 12.510 1.00 35.92 243 TYR A C 1
ATOM 1581 O O . TYR A 1 234 ? 12.517 32.238 11.456 1.00 33.41 243 TYR A O 1
ATOM 1590 N N . PHE A 1 235 ? 13.371 30.456 12.560 1.00 34.59 244 PHE A N 1
ATOM 1591 C CA . PHE A 1 235 ? 13.664 29.681 11.378 1.00 32.25 244 PHE A CA 1
ATOM 1592 C C . PHE A 1 235 ? 12.788 28.437 11.374 1.00 36.93 244 PHE A C 1
ATOM 1593 O O . PHE A 1 235 ? 12.643 27.759 12.405 1.00 41.11 244 PHE A O 1
ATOM 1601 N N . THR A 1 236 ? 12.191 28.133 10.225 1.00 29.77 245 THR A N 1
ATOM 1602 C CA . THR A 1 236 ? 11.422 26.895 10.101 1.00 36.38 245 THR A CA 1
ATOM 1603 C C . THR A 1 236 ? 11.881 26.031 8.928 1.00 34.04 245 THR A C 1
ATOM 1604 O O . THR A 1 236 ? 12.423 26.531 7.928 1.00 31.97 245 THR A O 1
ATOM 1608 N N . ASP A 1 237 ? 11.635 24.731 9.052 1.00 33.52 246 ASP A N 1
ATOM 1609 C CA . ASP A 1 237 ? 11.936 23.792 7.987 1.00 29.04 246 ASP A CA 1
ATOM 1610 C C . ASP A 1 237 ? 10.916 22.680 8.033 1.00 32.99 246 ASP A C 1
ATOM 1611 O O . ASP A 1 237 ? 10.389 22.347 9.101 1.00 32.39 246 ASP A O 1
ATOM 1616 N N . SER A 1 238 ? 10.610 22.114 6.875 1.00 29.20 247 SER A N 1
ATOM 1617 C CA . SER A 1 238 ? 9.830 20.888 6.861 1.00 37.08 247 SER A CA 1
ATOM 1618 C C . SER A 1 238 ? 10.168 20.061 5.640 1.00 39.04 247 SER A C 1
ATOM 1619 O O . SER A 1 238 ? 10.576 20.606 4.605 1.00 35.25 247 SER A O 1
ATOM 1622 N N . LEU A 1 239 ? 10.019 18.745 5.781 1.00 38.23 248 LEU A N 1
ATOM 1623 C CA . LEU A 1 239 ? 10.143 17.801 4.671 1.00 37.04 248 LEU A CA 1
ATOM 1624 C C . LEU A 1 239 ? 9.111 16.701 4.876 1.00 42.86 248 LEU A C 1
ATOM 1625 O O . LEU A 1 239 ? 9.137 16.008 5.898 1.00 50.71 248 LEU A O 1
ATOM 1630 N N . HIS A 1 240 ? 8.182 16.562 3.931 1.00 38.35 249 HIS A N 1
ATOM 1631 C CA . HIS A 1 240 ? 7.201 15.464 3.973 1.00 38.72 249 HIS A CA 1
ATOM 1632 C C . HIS A 1 240 ? 6.875 14.960 2.566 1.00 43.09 249 HIS A C 1
ATOM 1633 O O . HIS A 1 240 ? 7.013 15.690 1.578 1.00 42.35 249 HIS A O 1
ATOM 1640 N N . LEU A 1 241 ? 6.452 13.705 2.478 1.00 40.89 250 LEU A N 1
ATOM 1641 C CA . LEU A 1 241 ? 6.038 13.132 1.207 1.00 40.01 250 LEU A CA 1
ATOM 1642 C C . LEU A 1 241 ? 4.526 13.305 1.091 1.00 43.02 250 LEU A C 1
ATOM 1643 O O . LEU A 1 241 ? 3.786 13.011 2.032 1.00 46.15 250 LEU A O 1
ATOM 1648 N N . GLU A 1 242 ? 4.063 13.789 -0.054 1.00 43.37 251 GLU A N 1
ATOM 1649 C CA . GLU A 1 242 ? 2.630 13.955 -0.276 1.00 48.98 251 GLU A CA 1
ATOM 1650 C C . GLU A 1 242 ? 2.272 13.504 -1.697 1.00 44.87 251 GLU A C 1
ATOM 1651 O O . GLU A 1 242 ? 3.151 13.433 -2.554 1.00 39.67 251 GLU A O 1
ATOM 1657 N N . PRO A 1 243 ? 0.986 13.183 -1.947 1.00 46.07 252 PRO A N 1
ATOM 1658 C CA . PRO A 1 243 ? 0.551 12.805 -3.308 1.00 50.23 252 PRO A CA 1
ATOM 1659 C C . PRO A 1 243 ? 0.918 13.836 -4.388 1.00 52.39 252 PRO A C 1
ATOM 1660 O O . PRO A 1 243 ? 0.954 15.041 -4.123 1.00 58.09 252 PRO A O 1
ATOM 1664 N N . SER A 1 244 ? 1.204 13.358 -5.591 1.00 44.77 253 SER A N 1
ATOM 1665 C CA . SER A 1 244 ? 1.541 14.246 -6.690 1.00 47.06 253 SER A CA 1
ATOM 1666 C C . SER A 1 244 ? 0.287 14.631 -7.478 1.00 51.52 253 SER A C 1
ATOM 1667 O O . SER A 1 244 ? -0.087 15.803 -7.541 1.00 54.70 253 SER A O 1
#

Sequence (195 aa):
KKSFEKTLSYPIKNLEDLYDKEGYRDDQFDKNDKGTWIVNSQAIQNKGEALKIKGLLKIDRNTRSAKGFYYTNEIKTEKYEVAQDNQKKYPVKINNKFISTEEVKEENIKKEIENFKFFAQYSNFYKDGDISSYSAQYQLTNDDYNVKQLRKRYDIPTNKAPKLLLKGTKKIEFTFLENKNENIYFTDSLHLEPS

B-factor: mean 52.64, std 19.41, range [20.93, 140.63]

Secondary structure (DSSP, 8-state):
-HHHHHHH----SSGGGGGG------TTS-TT---EEEEEE--EE-TTS-EEEE--EEEETTTTEEEEEEEEEEE--SS--TT----EEEEE--TTS--BSS----HHHHHHHHH---GGGT-----EEE---EEEEEE--TTSHHHHHHHHHS--S--SPPEEEEEE--EEEEEEEEETTEEEEEEEEEEEE--

InterPro domains:
  IPR007595 Csa family [PF04507] (29-253)
  IPR007595 Csa family [TIGR01742] (3-252)
  IPR038641 Csa superfamily [G3DSA:2.50.20.40] (28-256)